Protein AF-A0A8T3R5G5-F1 (afdb_monomer)

Secondary structure (DSSP, 8-state):
------PPP------------S-EEEEETTEEEEET-----HHHHHHHHTS-HHHHHHHHHHHHHHHHHHHHHHTTTHHHHHHHHHHHHHHHHHHHHHHHHHHHHHHHHHHHH-TTTSHHHHHHHHHHSTT-HHHHHHHHHH-TT-TTSHHHHHHHHHHHHHSSSS-HHHHHH-TTSTT-HHHHHHHHHHHHHHHHHHHHHHHHHHHHHHHHHHHHHHHHHHHHHHHHHHHHHHHHHHHT-EEEE-TTS--SSTT----SEEEEPPTTTTTT---EEEE----S---GGG--

Foldseek 3Di:
DDDDDDDDDDPDPPPDPPDDPDWDWDDDPPDIDIPPDDDDDPVVVVVLVPDDPVCSVVVVVVVVVVVVVVVVVVVVVVVVVVVVVVVVVVVVVVVVVVVVVVVVVVVVCCCQPPPPRHPPVVQCCCQPNPVHPVVVLCCQQPVCVDCPHVNNVVVVVVCVQVPDPDHPVNVLCDCPDDPRPNVVVVVVVVVVVVVVVVVVVVVVVVVVVVVVVVVVVVVVQVVQLVVVCVVVVVVCVVQVKDKDQCQPPDDPDPPDRQARMKIWGDCVVVVNDTDIDGDHDDPDDDDPVRVD

Solvent-accessible surface area (backbone atoms only — not comparable to full-atom values): 17169 Å² total; per-residue (Å²): 134,89,87,81,88,82,80,82,79,82,80,73,81,79,86,75,82,90,80,70,100,62,62,45,80,48,76,57,91,95,43,81,45,68,46,72,75,80,84,92,44,73,68,61,51,51,62,50,65,78,44,61,79,85,55,45,61,60,54,50,54,51,51,51,54,52,51,53,52,51,58,58,52,61,64,56,63,65,54,58,63,53,52,52,53,52,50,54,51,50,50,56,51,51,51,54,51,50,53,52,50,50,53,53,48,50,52,53,47,44,54,38,64,30,86,85,75,4,54,49,55,48,50,46,42,53,38,70,31,102,84,3,55,53,54,54,49,50,50,52,38,61,33,62,90,40,59,85,9,62,46,11,39,50,48,53,51,49,45,65,62,69,62,72,76,86,31,75,62,59,59,40,58,31,58,86,41,88,90,13,63,39,26,52,51,53,49,52,53,53,51,50,52,51,55,49,51,56,51,50,53,52,50,52,53,54,50,51,53,52,50,55,52,50,52,55,53,51,51,52,51,51,58,51,49,57,51,49,51,55,56,52,46,58,56,23,66,76,67,64,29,47,76,44,83,26,67,87,49,84,42,99,49,95,89,47,81,50,36,41,29,37,40,36,51,30,40,80,83,52,76,71,41,94,47,74,46,73,39,76,85,71,100,62,96,74,56,82,82,77,76,110

Radius of gyration: 63.32 Å; Cα contacts (8 Å, |Δi|>4): 191; chains: 1; bounding box: 128×110×143 Å

Mean predicted aligned error: 22.49 Å

pLDDT: mean 76.94, std 14.61, range [38.69, 95.75]

Nearest PDB structures (foldseek):
  3ic3-assembly3_B  TM=2.977E-01  e=1.942E+00  Rhodopseudomonas palustris
  3ic3-assembly3_A  TM=2.993E-01  e=2.072E+00  Rhodopseudomonas palustris
  3ic3-assembly3_C  TM=2.971E-01  e=5.837E+00  Rhodopseudomonas palustris
  5l6m-assembly2_I  TM=2.734E-01  e=5.471E+00  Caulobacter vibrioides CB15

Sequence (292 aa):
MEATAVLPPLSVVNGSDASAAGPRVRIDGDRIMIDRLAIHDPALAAFLSERPAADRTDIVDRALRIGLLALQDAGVTVNVDVVRAEFEKLMRQAESVNEKAALALEQTLRANFADGDGRLPRTLEKFLGDRGALKSMVDELFDESKRDSAIGRIGTMLERYFDGDASKLAVLLDPTRMHSPMHQFRQEISAGFKSLEERLVAIEAAAAARGAERARSAAKGGDFEDLLESMLGDLARGCGDLLDRTGTESGTLMKSKKGDFVLTLDAKIARGSDVRIVVEAKDRPMSMRAMR

Structure (mmCIF, N/CA/C/O backbone):
data_AF-A0A8T3R5G5-F1
#
_entry.id   AF-A0A8T3R5G5-F1
#
loop_
_atom_site.group_PDB
_atom_site.id
_atom_site.type_symbol
_atom_site.label_atom_id
_atom_site.label_alt_id
_atom_site.label_comp_id
_atom_site.label_asym_id
_atom_site.label_entity_id
_atom_site.label_seq_id
_atom_site.pdbx_PDB_ins_code
_atom_site.Cartn_x
_atom_site.Cartn_y
_atom_site.Cartn_z
_atom_site.occupancy
_atom_site.B_iso_or_equiv
_atom_site.auth_seq_id
_atom_site.auth_comp_id
_atom_site.auth_asym_id
_atom_site.auth_atom_id
_atom_site.pdbx_PDB_model_num
ATOM 1 N N . MET A 1 1 ? -41.779 -75.186 54.262 1.00 42.00 1 MET A N 1
ATOM 2 C CA . MET A 1 1 ? -41.593 -74.804 52.849 1.00 42.00 1 MET A CA 1
ATOM 3 C C . MET A 1 1 ? -42.625 -73.749 52.522 1.00 42.00 1 MET A C 1
ATOM 5 O O . MET A 1 1 ? -43.766 -73.891 52.937 1.00 42.00 1 MET A O 1
ATOM 9 N N . GLU A 1 2 ? -42.148 -72.678 51.909 1.00 43.06 2 GLU A N 1
ATOM 10 C CA . GLU A 1 2 ? -42.792 -71.389 51.660 1.00 43.06 2 GLU A CA 1
ATOM 11 C C . GLU A 1 2 ? -44.134 -71.453 50.922 1.00 43.06 2 GLU A C 1
ATOM 13 O O . GLU A 1 2 ? -44.312 -72.266 50.020 1.00 43.06 2 GLU A O 1
ATOM 18 N N . ALA A 1 3 ? -45.011 -70.492 51.228 1.00 42.12 3 ALA A N 1
ATOM 19 C CA . ALA A 1 3 ? -45.436 -69.501 50.237 1.00 42.12 3 ALA A CA 1
ATOM 20 C C . ALA A 1 3 ? -46.003 -68.261 50.953 1.00 42.12 3 ALA A C 1
ATOM 22 O O . ALA A 1 3 ? -47.014 -68.313 51.651 1.00 42.12 3 ALA A O 1
ATOM 23 N N . THR A 1 4 ? -45.282 -67.159 50.789 1.00 42.19 4 THR A N 1
ATOM 24 C CA . THR A 1 4 ? -45.567 -65.804 51.267 1.00 42.19 4 THR A CA 1
ATOM 25 C C . THR A 1 4 ? -46.393 -65.042 50.219 1.00 42.19 4 THR A C 1
ATOM 27 O O . THR A 1 4 ? -46.267 -65.328 49.031 1.00 42.19 4 THR A O 1
ATOM 30 N N . ALA A 1 5 ? -47.076 -63.978 50.675 1.00 40.75 5 ALA A N 1
ATOM 31 C CA . ALA A 1 5 ? -47.465 -62.768 49.920 1.00 40.75 5 ALA A CA 1
ATOM 32 C C . ALA A 1 5 ? -48.843 -62.830 49.205 1.00 40.75 5 ALA A C 1
ATOM 34 O O . ALA A 1 5 ? -49.186 -63.837 48.608 1.00 40.75 5 ALA A O 1
ATOM 35 N N . VAL A 1 6 ? -49.727 -61.823 49.196 1.00 40.66 6 VAL A N 1
ATOM 36 C CA . VAL A 1 6 ? -49.714 -60.398 49.577 1.00 40.66 6 VAL A CA 1
ATOM 37 C C . VAL A 1 6 ? -51.161 -60.035 49.963 1.00 40.66 6 VAL A C 1
ATOM 39 O O . VAL A 1 6 ? -52.077 -60.268 49.179 1.00 40.66 6 VAL A O 1
ATOM 42 N N . LEU A 1 7 ? -51.381 -59.444 51.140 1.00 47.06 7 LEU A N 1
ATOM 43 C CA . LEU A 1 7 ? -52.624 -58.724 51.454 1.00 47.06 7 LEU A CA 1
ATOM 44 C C . LEU A 1 7 ? -52.502 -57.291 50.899 1.00 47.06 7 LEU A C 1
ATOM 46 O O . LEU A 1 7 ? -51.463 -56.666 51.129 1.00 47.06 7 LEU A O 1
ATOM 50 N N . PRO A 1 8 ? -53.506 -56.741 50.191 1.00 59.25 8 PRO A N 1
ATOM 51 C CA . PRO A 1 8 ? -53.506 -55.324 49.837 1.00 59.25 8 PRO A CA 1
ATOM 52 C C . PRO A 1 8 ? -53.609 -54.466 51.113 1.00 59.25 8 PRO A C 1
ATOM 54 O O . PRO A 1 8 ? -54.254 -54.888 52.079 1.00 59.25 8 PRO A O 1
ATOM 57 N N . PRO A 1 9 ? -52.985 -53.275 51.161 1.00 42.84 9 PRO A N 1
ATOM 58 C CA . PRO A 1 9 ? -53.072 -52.422 52.332 1.00 42.84 9 PRO A CA 1
ATOM 59 C C . PRO A 1 9 ? -54.496 -51.878 52.475 1.00 42.84 9 PRO A C 1
ATOM 61 O O . PRO A 1 9 ? -55.133 -51.475 51.502 1.00 42.84 9 PRO A O 1
ATOM 64 N N . LEU A 1 10 ? -54.965 -51.872 53.721 1.00 38.69 10 LEU A N 1
ATOM 65 C CA . LEU A 1 10 ? -56.172 -51.209 54.198 1.00 38.69 10 LEU A CA 1
ATOM 66 C C . LEU A 1 10 ? -56.323 -49.809 53.579 1.00 38.69 10 LEU A C 1
ATOM 68 O O . LEU A 1 10 ? -55.639 -48.873 53.994 1.00 38.69 10 LEU A O 1
ATOM 72 N N . SER A 1 11 ? -57.269 -49.622 52.657 1.00 39.38 11 SER A N 1
ATOM 73 C CA . SER A 1 11 ? -57.872 -48.305 52.456 1.00 39.38 11 SER A CA 1
ATOM 74 C C . SER A 1 11 ? -58.862 -48.094 53.594 1.00 39.38 11 SER A C 1
ATOM 76 O O . SER A 1 11 ? -60.040 -48.440 53.526 1.00 39.38 11 SER A O 1
ATOM 78 N N . VAL A 1 12 ? -58.320 -47.589 54.701 1.00 39.81 12 VAL A N 1
ATOM 79 C CA . VAL A 1 12 ? -59.090 -47.138 55.854 1.00 39.81 12 VAL A CA 1
ATOM 80 C C . VAL A 1 12 ? -60.178 -46.193 55.357 1.00 39.81 12 VAL A C 1
ATOM 82 O O . VAL A 1 12 ? -59.913 -45.144 54.768 1.00 39.81 12 VAL A O 1
ATOM 85 N N . VAL A 1 13 ? -61.416 -46.604 55.607 1.00 44.72 13 VAL A N 1
ATOM 86 C CA . VAL A 1 13 ? -62.595 -45.751 55.602 1.00 44.72 13 VAL A CA 1
ATOM 87 C C . VAL A 1 13 ? -62.340 -44.636 56.614 1.00 44.72 13 VAL A C 1
ATOM 89 O O . VAL A 1 13 ? -62.568 -44.818 57.804 1.00 44.72 13 VAL A O 1
ATOM 92 N N . ASN A 1 14 ? -61.879 -43.472 56.159 1.00 39.38 14 ASN A N 1
ATOM 93 C CA . ASN A 1 14 ? -61.960 -42.254 56.960 1.00 39.38 14 ASN A CA 1
ATOM 94 C C . ASN A 1 14 ? -63.325 -41.608 56.725 1.00 39.38 14 ASN A C 1
ATOM 96 O O . ASN A 1 14 ? -63.467 -40.565 56.090 1.00 39.38 14 ASN A O 1
ATOM 100 N N . GLY A 1 15 ? -64.349 -42.258 57.273 1.00 42.00 15 GLY A N 1
ATOM 101 C CA . GLY A 1 15 ? -65.528 -41.547 57.726 1.00 42.00 15 GLY A CA 1
ATOM 102 C C . GLY A 1 15 ? -65.170 -40.821 59.016 1.00 42.00 15 GLY A C 1
ATOM 103 O O . GLY A 1 15 ? -65.240 -41.434 60.066 1.00 42.00 15 GLY A O 1
ATOM 104 N N . SER A 1 16 ? -64.759 -39.557 58.912 1.00 46.09 16 SER A N 1
ATOM 105 C CA . SER A 1 16 ? -64.936 -38.493 59.916 1.00 46.09 16 SER A CA 1
ATOM 106 C C . SER A 1 16 ? -63.943 -37.367 59.634 1.00 46.09 16 SER A C 1
ATOM 108 O O . SER A 1 16 ? -62.837 -37.350 60.161 1.00 46.09 16 SER A O 1
ATOM 110 N N . ASP A 1 17 ? -64.363 -36.397 58.829 1.00 43.25 17 ASP A N 1
ATOM 111 C CA . ASP A 1 17 ? -63.770 -35.055 58.856 1.00 43.25 17 ASP A CA 1
ATOM 112 C C . ASP A 1 17 ? -64.882 -34.035 59.153 1.00 43.25 17 ASP A C 1
ATOM 114 O O . ASP A 1 17 ? -65.039 -32.984 58.531 1.00 43.25 17 ASP A O 1
ATOM 118 N N . ALA A 1 18 ? -65.723 -34.408 60.121 1.00 48.53 18 ALA A N 1
ATOM 119 C CA . ALA A 1 18 ? -66.571 -33.494 60.857 1.00 48.53 18 ALA A CA 1
ATOM 120 C C . ALA A 1 18 ? -65.690 -32.776 61.889 1.00 48.53 18 ALA A C 1
ATOM 122 O O . ALA A 1 18 ? -65.599 -33.220 63.025 1.00 48.53 18 ALA A O 1
ATOM 123 N N . SER A 1 19 ? -64.990 -31.720 61.455 1.00 51.62 19 SER A N 1
ATOM 124 C CA . SER A 1 19 ? -64.577 -30.544 62.249 1.00 51.62 19 SER A CA 1
ATOM 125 C C . SER A 1 19 ? -63.324 -29.877 61.662 1.00 51.62 19 SER A C 1
ATOM 127 O O . SER A 1 19 ? -62.243 -29.893 62.242 1.00 51.62 19 SER A O 1
ATOM 129 N N . ALA A 1 20 ? -63.488 -29.180 60.543 1.00 50.22 20 ALA A N 1
ATOM 130 C CA . ALA A 1 20 ? -62.663 -28.011 60.252 1.00 50.22 20 ALA A CA 1
ATOM 131 C C . ALA A 1 20 ? -63.636 -26.866 59.985 1.00 50.22 20 ALA A C 1
ATOM 133 O O . ALA A 1 20 ? -64.408 -26.957 59.038 1.00 50.22 20 ALA A O 1
ATOM 134 N N . ALA A 1 21 ? -63.681 -25.835 60.825 1.00 62.66 21 ALA A N 1
ATOM 135 C CA . ALA A 1 21 ? -64.662 -24.745 60.743 1.00 62.66 21 ALA A CA 1
ATOM 136 C C . ALA A 1 21 ? -64.300 -23.651 59.710 1.00 62.66 21 ALA A C 1
ATOM 138 O O . ALA A 1 21 ? -64.854 -22.559 59.756 1.00 62.66 21 ALA A O 1
ATOM 139 N N . GLY A 1 22 ? -63.361 -23.925 58.798 1.00 64.88 22 GLY A N 1
ATOM 140 C CA . GLY A 1 22 ? -62.847 -22.952 57.829 1.00 64.88 22 GLY A CA 1
ATOM 141 C C . GLY A 1 22 ? -63.291 -23.193 56.379 1.00 64.88 22 GLY A C 1
ATOM 142 O O . GLY A 1 22 ? -63.779 -24.288 56.049 1.00 64.88 22 GLY A O 1
ATOM 143 N N . PRO A 1 23 ? -63.101 -22.188 55.502 1.00 79.06 23 PRO A N 1
ATOM 144 C CA . PRO A 1 23 ? -63.314 -22.336 54.068 1.00 79.06 23 PRO A CA 1
ATOM 145 C C . PRO A 1 23 ? -62.361 -23.395 53.496 1.00 79.06 23 PRO A C 1
ATOM 147 O O . PRO A 1 23 ? -61.189 -23.449 53.869 1.00 79.06 23 PRO A O 1
ATOM 150 N N . ARG A 1 24 ? -62.851 -24.258 52.598 1.00 85.38 24 ARG A N 1
ATOM 151 C CA . ARG A 1 24 ? -62.020 -25.248 51.885 1.00 85.38 24 ARG A CA 1
ATOM 152 C C . ARG A 1 24 ? -62.068 -24.951 50.394 1.00 85.38 24 ARG A C 1
ATOM 154 O O . ARG A 1 24 ? -63.154 -24.862 49.837 1.00 85.38 24 ARG A O 1
ATOM 161 N N . VAL A 1 25 ? -60.911 -24.851 49.749 1.00 87.75 25 VAL A N 1
ATOM 162 C CA . VAL A 1 25 ? -60.801 -24.718 48.288 1.00 87.75 25 VAL A CA 1
ATOM 163 C C . VAL A 1 25 ? -60.336 -26.055 47.714 1.00 87.75 25 VAL A C 1
ATOM 165 O O . VAL A 1 25 ? -59.382 -26.642 48.223 1.00 87.75 25 VAL A O 1
ATOM 168 N N . ARG A 1 26 ? -61.006 -26.553 46.673 1.00 90.44 26 ARG A N 1
ATOM 169 C CA . ARG A 1 26 ? -60.609 -27.744 45.905 1.00 90.44 26 ARG A CA 1
ATOM 170 C C . ARG A 1 26 ? -60.604 -27.413 44.420 1.00 90.44 26 ARG A C 1
ATOM 172 O O . ARG A 1 26 ? -61.424 -26.622 43.962 1.00 90.44 26 ARG A O 1
ATOM 179 N N . ILE A 1 27 ? -59.699 -28.046 43.688 1.00 89.75 27 ILE A N 1
ATOM 180 C CA . ILE A 1 27 ? -59.578 -27.907 42.238 1.00 89.75 27 ILE A CA 1
ATOM 181 C C . ILE A 1 27 ? -59.830 -29.285 41.634 1.00 89.75 27 ILE A C 1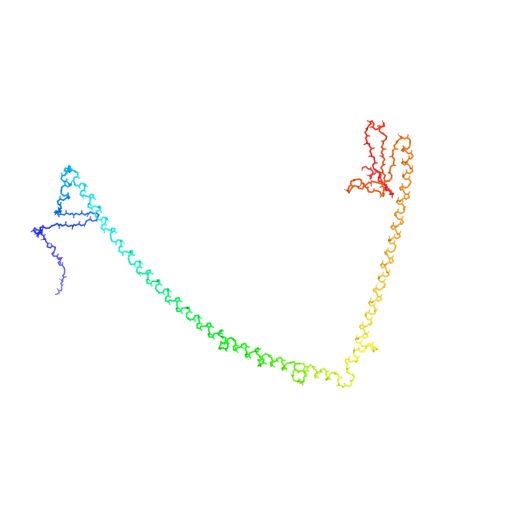
ATOM 183 O O . ILE A 1 27 ? -59.180 -30.251 42.033 1.00 89.75 27 ILE A O 1
ATOM 187 N N . ASP A 1 28 ? -60.783 -29.365 40.712 1.00 87.31 28 ASP A N 1
ATOM 188 C CA . ASP A 1 28 ? -61.106 -30.574 39.954 1.00 87.31 28 ASP A CA 1
ATOM 189 C C . ASP A 1 28 ? -61.138 -30.228 38.463 1.00 87.31 28 ASP A C 1
ATOM 191 O O . ASP A 1 28 ? -62.063 -29.570 37.985 1.00 87.31 28 ASP A O 1
ATOM 195 N N . GLY A 1 29 ? -60.078 -30.597 37.741 1.00 87.50 29 GLY A N 1
ATOM 196 C CA . GLY A 1 29 ? -59.877 -30.180 36.353 1.00 87.50 29 GLY A CA 1
ATOM 197 C C . GLY A 1 29 ? -59.860 -28.655 36.205 1.00 87.50 29 GLY A C 1
ATOM 198 O O . GLY A 1 29 ? -58.973 -27.983 36.727 1.00 87.50 29 GLY A O 1
ATOM 199 N N . ASP A 1 30 ? -60.847 -28.120 35.485 1.00 87.12 30 ASP A N 1
ATOM 200 C CA . ASP A 1 30 ? -61.063 -26.688 35.239 1.00 87.12 30 ASP A CA 1
ATOM 201 C C . ASP A 1 30 ? -62.033 -26.028 36.238 1.00 87.12 30 ASP A C 1
ATOM 203 O O . ASP A 1 30 ? -62.371 -24.849 36.102 1.00 87.12 30 ASP A O 1
ATOM 207 N N . ARG A 1 31 ? -62.487 -26.767 37.257 1.00 87.31 31 ARG A N 1
ATOM 208 C CA . ARG A 1 31 ? -63.466 -26.291 38.239 1.00 87.31 31 ARG A CA 1
ATOM 209 C C . ARG A 1 31 ? -62.803 -25.945 39.560 1.00 87.31 31 ARG A C 1
ATOM 211 O O . ARG A 1 31 ? -62.079 -26.746 40.150 1.00 87.31 31 ARG A O 1
ATOM 218 N N . ILE A 1 32 ? -63.132 -24.759 40.063 1.00 89.12 32 ILE A N 1
ATOM 219 C CA . ILE A 1 32 ? -62.746 -24.294 41.395 1.00 89.12 32 ILE A CA 1
ATOM 220 C C . ILE A 1 32 ? -63.967 -24.426 42.299 1.00 89.12 32 ILE A C 1
ATOM 222 O O . ILE A 1 32 ? -64.989 -23.781 42.072 1.00 89.12 32 ILE A O 1
ATOM 226 N N . MET A 1 33 ? -63.864 -25.264 43.325 1.00 90.31 33 MET A N 1
ATOM 227 C CA . MET A 1 33 ? -64.915 -25.455 44.321 1.00 90.31 33 MET A CA 1
ATOM 228 C C . MET A 1 33 ? -64.481 -24.826 45.637 1.00 90.31 33 MET A C 1
ATOM 230 O O . MET A 1 33 ? -63.396 -25.125 46.138 1.00 90.31 33 MET A O 1
ATOM 234 N N . ILE A 1 34 ? -65.330 -23.974 46.208 1.00 89.94 34 ILE A N 1
ATOM 235 C CA . ILE A 1 34 ? -65.059 -23.327 47.491 1.00 89.94 34 ILE A CA 1
ATOM 236 C C . ILE A 1 34 ? -66.192 -23.645 48.463 1.00 89.94 34 ILE A C 1
ATOM 238 O O . ILE A 1 34 ? -67.299 -23.124 48.349 1.00 89.94 34 ILE A O 1
ATOM 242 N N . ASP A 1 35 ? -65.897 -24.489 49.446 1.00 86.94 35 ASP A N 1
ATOM 243 C CA . ASP A 1 35 ? -66.827 -24.841 50.512 1.00 86.94 35 ASP A CA 1
ATOM 244 C C . ASP A 1 35 ? -66.752 -23.793 51.627 1.00 86.94 35 ASP A C 1
ATOM 246 O O . ASP A 1 35 ? -65.665 -23.497 52.130 1.00 86.94 35 ASP A O 1
ATOM 250 N N . ARG A 1 36 ? -67.912 -23.302 52.084 1.00 85.62 36 ARG A N 1
ATOM 251 C CA . ARG A 1 36 ? -68.051 -22.391 53.242 1.00 85.62 36 ARG A CA 1
ATOM 252 C C . ARG A 1 36 ? -67.222 -21.104 53.126 1.00 85.62 36 ARG A C 1
ATOM 254 O O . ARG A 1 36 ? -66.637 -20.648 54.107 1.00 85.62 36 ARG A O 1
ATOM 261 N N . LEU A 1 37 ? -67.175 -20.513 51.931 1.00 86.00 37 LEU A N 1
ATOM 262 C CA . LEU A 1 37 ? -66.601 -19.182 51.747 1.00 86.00 37 LEU A CA 1
ATOM 263 C C . LEU A 1 37 ? -67.473 -18.129 52.439 1.00 86.00 37 LEU A C 1
ATOM 265 O O . LEU A 1 37 ? -68.631 -17.945 52.073 1.00 86.00 37 LEU A O 1
ATOM 269 N N . ALA A 1 38 ? -66.894 -17.416 53.398 1.00 85.94 38 ALA A N 1
ATOM 270 C CA . ALA A 1 38 ? -67.478 -16.222 53.991 1.00 85.94 38 ALA A CA 1
ATOM 271 C C . ALA A 1 38 ? -66.482 -15.071 53.835 1.00 85.94 38 ALA A C 1
ATOM 273 O O . ALA A 1 38 ? -65.355 -15.149 54.324 1.00 85.94 38 ALA A O 1
ATOM 274 N N . ILE A 1 39 ? -66.891 -14.021 53.124 1.00 87.06 39 ILE A N 1
ATOM 275 C CA . ILE A 1 39 ? -66.096 -12.804 52.955 1.00 87.06 39 ILE A CA 1
ATOM 276 C C . ILE A 1 39 ? -66.658 -11.757 53.912 1.00 87.06 39 ILE A C 1
ATOM 278 O O . ILE A 1 39 ? -67.827 -11.383 53.818 1.00 87.06 39 ILE A O 1
ATOM 282 N N . HIS A 1 40 ? -65.823 -11.293 54.838 1.00 88.12 40 HIS A N 1
ATOM 283 C CA . HIS A 1 40 ? -66.178 -10.251 55.795 1.00 88.12 40 HIS A CA 1
ATOM 284 C C . HIS A 1 40 ? -65.656 -8.899 55.312 1.00 88.12 40 HIS A C 1
ATOM 286 O O . HIS A 1 40 ? -64.574 -8.470 55.697 1.00 88.12 40 HIS A O 1
ATOM 292 N N . ASP A 1 41 ? -66.444 -8.237 54.469 1.00 90.88 41 ASP A N 1
ATOM 293 C CA . ASP A 1 41 ? -66.185 -6.872 54.012 1.00 90.88 41 ASP A CA 1
ATOM 294 C C . ASP A 1 41 ? -67.506 -6.081 54.018 1.00 90.88 41 ASP A C 1
ATOM 296 O O . ASP A 1 41 ? -68.408 -6.394 53.232 1.00 90.88 41 ASP A O 1
ATOM 300 N N . PRO A 1 42 ? -67.663 -5.084 54.912 1.00 88.69 42 PRO A N 1
ATOM 301 C CA . PRO A 1 42 ? -68.900 -4.314 55.022 1.00 88.69 42 PRO A CA 1
ATOM 302 C C . PRO A 1 42 ? -69.298 -3.580 53.736 1.00 88.69 42 PRO A C 1
ATOM 304 O O . PRO A 1 42 ? -70.489 -3.459 53.454 1.00 88.69 42 PRO A O 1
ATOM 307 N N . ALA A 1 43 ? -68.331 -3.108 52.944 1.00 89.12 43 ALA A N 1
ATOM 308 C CA . ALA A 1 43 ? -68.599 -2.363 51.719 1.00 89.12 43 ALA A CA 1
ATOM 309 C C . ALA A 1 43 ? -69.077 -3.295 50.597 1.00 89.12 43 ALA A C 1
ATOM 311 O O . ALA A 1 43 ? -70.061 -2.996 49.917 1.00 89.12 43 ALA A O 1
ATOM 312 N N . LEU A 1 44 ? -68.441 -4.460 50.439 1.00 90.31 44 LEU A N 1
ATOM 313 C CA . LEU A 1 44 ? -68.865 -5.464 49.456 1.00 90.31 44 LEU A CA 1
ATOM 314 C C . LEU A 1 44 ? -70.203 -6.108 49.835 1.00 90.31 44 LEU A C 1
ATOM 316 O O . LEU A 1 44 ? -71.038 -6.361 48.962 1.00 90.31 44 LEU A O 1
ATOM 320 N N . ALA A 1 45 ? -70.431 -6.337 51.132 1.00 91.50 45 ALA A N 1
ATOM 321 C CA . ALA A 1 45 ? -71.706 -6.830 51.639 1.00 91.50 45 ALA A CA 1
ATOM 322 C C . ALA A 1 45 ? -72.841 -5.835 51.354 1.00 91.50 45 ALA A C 1
ATOM 324 O O . ALA A 1 45 ? -73.893 -6.247 50.863 1.00 91.50 45 ALA A O 1
ATOM 325 N N . ALA A 1 46 ? -72.616 -4.535 51.589 1.00 91.44 46 ALA A N 1
ATOM 326 C CA . ALA A 1 46 ? -73.570 -3.483 51.244 1.00 91.44 46 ALA A CA 1
ATOM 327 C C . ALA A 1 46 ? -73.855 -3.457 49.731 1.00 91.44 46 ALA A C 1
ATOM 329 O O . ALA A 1 46 ? -75.012 -3.574 49.326 1.00 91.44 46 ALA A O 1
ATOM 330 N N . PHE A 1 47 ? -72.811 -3.444 48.897 1.00 90.88 47 PHE A N 1
ATOM 331 C CA . PHE A 1 47 ? -72.933 -3.450 47.436 1.00 90.88 47 PHE A CA 1
ATOM 332 C C . PHE A 1 47 ? -73.746 -4.638 46.892 1.00 90.88 47 PHE A C 1
ATOM 334 O O . PHE A 1 47 ? -74.599 -4.464 46.021 1.00 90.88 47 PHE A O 1
ATOM 341 N N . LEU A 1 48 ? -73.516 -5.855 47.402 1.00 90.81 48 LEU A N 1
ATOM 342 C CA . LEU A 1 48 ? -74.292 -7.034 46.998 1.00 90.81 48 LEU A CA 1
ATOM 343 C C . LEU A 1 48 ? -75.717 -7.015 47.563 1.00 90.81 48 LEU A C 1
ATOM 345 O O . LEU A 1 48 ? -76.636 -7.516 46.912 1.00 90.81 48 LEU A O 1
ATOM 349 N N . SER A 1 49 ? -75.923 -6.441 48.753 1.00 90.69 49 SER A N 1
ATOM 350 C CA . SER A 1 49 ? -77.246 -6.355 49.383 1.00 90.69 49 SER A CA 1
ATOM 351 C C . SER A 1 49 ? -78.227 -5.472 48.604 1.00 90.69 49 SER A C 1
ATOM 353 O O . SER A 1 49 ? -79.419 -5.775 48.576 1.00 90.69 49 SER A O 1
ATOM 355 N N . GLU A 1 50 ? -77.723 -4.461 47.892 1.00 91.88 50 GLU A N 1
ATOM 356 C CA . GLU A 1 50 ? -78.504 -3.577 47.015 1.00 91.88 50 GLU A CA 1
ATOM 357 C C . GLU A 1 50 ? -78.977 -4.265 45.721 1.00 91.88 50 GLU A C 1
ATOM 359 O O . GLU A 1 50 ? -79.831 -3.737 45.007 1.00 91.88 50 GLU A O 1
ATOM 364 N N . ARG A 1 51 ? -78.442 -5.451 45.397 1.00 90.62 51 ARG A N 1
ATOM 365 C CA . ARG A 1 51 ? -78.788 -6.205 44.184 1.00 90.62 51 ARG A CA 1
ATOM 366 C C . ARG A 1 51 ? -79.857 -7.270 44.451 1.00 90.62 51 ARG A C 1
ATOM 368 O O . ARG A 1 51 ? -79.891 -7.830 45.556 1.00 90.62 51 ARG A O 1
ATOM 375 N N . PRO A 1 52 ? -80.691 -7.611 43.447 1.00 93.56 52 PRO A N 1
ATOM 376 C CA . PRO A 1 52 ? -81.626 -8.729 43.537 1.00 93.56 52 PRO A CA 1
ATOM 377 C C . PRO A 1 52 ? -80.908 -10.026 43.906 1.00 93.56 52 PRO A C 1
ATOM 379 O O . PRO A 1 52 ? -79.823 -10.305 43.402 1.00 93.56 52 PRO A O 1
ATOM 382 N N . ALA A 1 53 ? -81.521 -10.842 44.767 1.00 88.50 53 ALA A N 1
ATOM 383 C CA . ALA A 1 53 ? -80.902 -12.078 45.248 1.00 88.50 53 ALA A CA 1
ATOM 384 C C . ALA A 1 53 ? -80.536 -13.058 44.115 1.00 88.50 53 ALA A C 1
ATOM 386 O O . ALA A 1 53 ? -79.552 -13.779 44.248 1.00 88.50 53 ALA A O 1
ATOM 387 N N . ALA A 1 54 ? -81.287 -13.039 43.008 1.00 90.81 54 ALA A N 1
ATOM 388 C CA . ALA A 1 54 ? -81.030 -13.862 41.827 1.00 90.81 54 ALA A CA 1
ATOM 389 C C . ALA A 1 54 ? -79.695 -13.530 41.134 1.00 90.81 54 ALA A C 1
ATOM 391 O O . ALA A 1 54 ? -79.024 -14.436 40.655 1.00 90.81 54 ALA A O 1
ATOM 392 N N . ASP A 1 55 ? -79.272 -12.263 41.153 1.00 90.44 55 ASP A N 1
ATOM 393 C CA . ASP A 1 55 ? -78.097 -11.796 40.403 1.00 90.44 55 ASP A CA 1
ATOM 394 C C . ASP A 1 55 ? -76.800 -11.876 41.223 1.00 90.44 55 ASP A C 1
ATOM 396 O O . ASP A 1 55 ? -75.695 -11.804 40.682 1.00 90.44 55 ASP A O 1
ATOM 400 N N . ARG A 1 56 ? -76.907 -12.000 42.553 1.00 90.62 56 ARG A N 1
ATOM 401 C CA . ARG A 1 56 ? -75.750 -11.959 43.466 1.00 90.62 56 ARG A CA 1
ATOM 402 C C . ARG A 1 56 ? -74.747 -13.071 43.171 1.00 90.62 56 ARG A C 1
ATOM 404 O O . ARG A 1 56 ? -73.546 -12.819 43.220 1.00 90.62 56 ARG A O 1
ATOM 411 N N . THR A 1 57 ? -75.230 -14.271 42.850 1.00 89.25 57 THR A N 1
ATOM 412 C CA . THR A 1 57 ? -74.385 -15.435 42.543 1.00 89.25 57 THR A CA 1
ATOM 413 C C . THR A 1 57 ? -73.500 -15.177 41.324 1.00 89.25 57 THR A C 1
ATOM 415 O O . THR A 1 57 ? -72.289 -15.375 41.394 1.00 89.25 57 THR A O 1
ATOM 418 N N . ASP A 1 58 ? -74.076 -14.649 40.243 1.00 90.88 58 ASP A N 1
ATOM 419 C CA . ASP A 1 58 ? -73.355 -14.376 38.995 1.00 90.88 58 ASP A CA 1
ATOM 420 C C . ASP A 1 58 ? -72.340 -13.238 39.148 1.00 90.88 58 ASP A C 1
ATOM 422 O O . ASP A 1 58 ? -71.250 -13.272 38.571 1.00 90.88 58 ASP A O 1
ATOM 426 N N . ILE A 1 59 ? -72.674 -12.224 39.953 1.00 88.44 59 ILE A N 1
ATOM 427 C CA . ILE A 1 59 ? -71.758 -11.125 40.277 1.00 88.44 59 ILE A CA 1
ATOM 428 C C . ILE A 1 59 ? -70.545 -11.653 41.054 1.00 88.44 59 ILE A C 1
ATOM 430 O O . ILE A 1 59 ? -69.415 -11.272 40.744 1.00 88.44 59 ILE A O 1
ATOM 434 N N . VAL A 1 60 ? -70.760 -12.536 42.034 1.00 91.75 60 VAL A N 1
ATOM 435 C CA . VAL A 1 60 ? -69.676 -13.137 42.827 1.00 91.75 60 VAL A CA 1
ATOM 436 C C . VAL A 1 60 ? -68.806 -14.062 41.974 1.00 91.75 60 VAL A C 1
ATOM 438 O O . VAL A 1 60 ? -67.583 -13.958 42.052 1.00 91.75 60 VAL A O 1
ATOM 441 N N . ASP A 1 61 ? -69.398 -14.903 41.118 1.00 90.12 61 ASP A N 1
ATOM 442 C CA . ASP A 1 61 ? -68.644 -15.743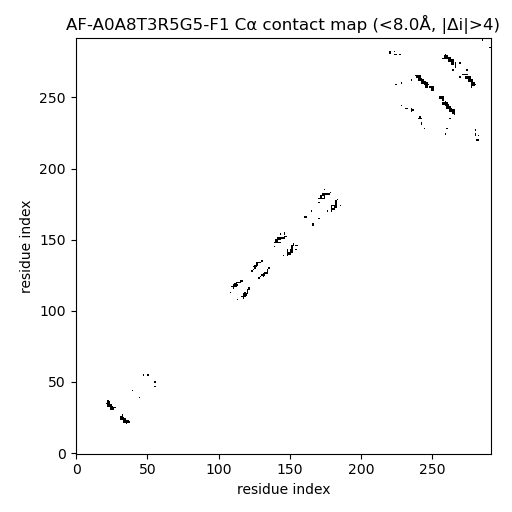 40.170 1.00 90.12 61 ASP A CA 1
ATOM 443 C C . ASP A 1 61 ? -67.751 -14.884 39.262 1.00 90.12 61 ASP A C 1
ATOM 445 O O . ASP A 1 61 ? -66.545 -15.120 39.146 1.00 90.12 61 ASP A O 1
ATOM 449 N N . ARG A 1 62 ? -68.308 -13.810 38.690 1.00 89.56 62 ARG A N 1
ATOM 450 C CA . ARG A 1 62 ? -67.554 -12.885 37.838 1.00 89.56 62 ARG A CA 1
ATOM 451 C C . ARG A 1 62 ? -66.435 -12.173 38.597 1.00 89.56 62 ARG A C 1
ATOM 453 O O . ARG A 1 62 ? -65.326 -12.073 38.077 1.00 89.56 62 ARG A O 1
ATOM 460 N N . ALA A 1 63 ? -66.702 -11.692 39.809 1.00 89.06 63 ALA A N 1
ATOM 461 C CA . ALA A 1 63 ? -65.704 -11.023 40.639 1.00 89.06 63 ALA A CA 1
ATOM 462 C C . ALA A 1 63 ? -64.543 -11.962 40.996 1.00 89.06 63 ALA A C 1
ATOM 464 O O . ALA A 1 63 ? -63.384 -11.557 40.918 1.00 89.06 63 ALA A O 1
ATOM 465 N N . LEU A 1 64 ? -64.839 -13.226 41.316 1.00 90.19 64 LEU A N 1
ATOM 466 C CA . LEU A 1 64 ? -63.823 -14.228 41.621 1.00 90.19 64 LEU A CA 1
ATOM 467 C C . LEU A 1 64 ? -62.952 -14.532 40.395 1.00 90.19 64 LEU A C 1
ATOM 469 O O . LEU A 1 64 ? -61.729 -14.553 40.510 1.00 90.19 64 LEU A O 1
ATOM 473 N N . ARG A 1 65 ? -63.555 -14.693 39.208 1.00 88.31 65 ARG A N 1
ATOM 474 C CA . ARG A 1 65 ? -62.809 -14.882 37.949 1.00 88.31 65 ARG A CA 1
ATOM 475 C C . ARG A 1 65 ? -61.888 -13.703 37.646 1.00 88.31 65 ARG A C 1
ATOM 477 O O . ARG A 1 65 ? -60.722 -13.913 37.330 1.00 88.31 65 ARG A O 1
ATOM 484 N N . ILE A 1 66 ? -62.400 -12.476 37.762 1.00 86.94 66 ILE A N 1
ATOM 485 C CA . ILE A 1 66 ? -61.612 -11.258 37.527 1.00 86.94 66 ILE A CA 1
ATOM 486 C C . ILE A 1 66 ? -60.476 -11.150 38.551 1.00 86.94 66 ILE A C 1
ATOM 488 O O . ILE A 1 66 ? -59.344 -10.874 38.168 1.00 86.94 66 ILE A O 1
ATOM 492 N N . GLY A 1 67 ? -60.747 -11.410 39.832 1.00 83.75 67 GLY A N 1
ATOM 493 C CA . GLY A 1 67 ? -59.737 -11.374 40.890 1.00 83.75 67 GLY A CA 1
ATOM 494 C C . GLY A 1 67 ? -58.625 -12.406 40.689 1.00 83.75 67 GLY A C 1
ATOM 495 O O . GLY A 1 67 ? -57.450 -12.072 40.821 1.00 83.75 67 GLY A O 1
ATOM 496 N N . LEU A 1 68 ? -58.971 -13.639 40.310 1.00 86.81 68 LEU A N 1
ATOM 497 C CA . LEU A 1 68 ? -57.990 -14.688 40.011 1.00 86.81 68 LEU A CA 1
ATOM 498 C C . LEU A 1 68 ? -57.145 -14.352 38.775 1.00 86.81 68 LEU A C 1
ATOM 500 O O . LEU A 1 68 ? -55.934 -14.558 38.801 1.00 86.81 68 LEU A O 1
ATOM 504 N N . LEU A 1 69 ? -57.754 -13.779 37.732 1.00 79.38 69 LEU A N 1
ATOM 505 C CA . LEU A 1 69 ? -57.033 -13.323 36.541 1.00 79.38 69 LEU A CA 1
ATOM 506 C C . LEU A 1 69 ? -56.083 -12.156 36.860 1.00 79.38 69 LEU A C 1
ATOM 508 O O . LEU A 1 69 ? -54.948 -12.143 36.398 1.00 79.38 69 LEU A O 1
ATOM 512 N N . ALA A 1 70 ? -56.511 -11.207 37.696 1.00 74.44 70 ALA A N 1
ATOM 513 C CA . ALA A 1 70 ? -55.675 -10.090 38.132 1.00 74.44 70 ALA A CA 1
ATOM 514 C C . ALA A 1 70 ? -54.483 -10.550 38.992 1.00 74.44 70 ALA A C 1
ATOM 516 O O . ALA A 1 70 ? -53.375 -10.042 38.838 1.00 74.44 70 ALA A O 1
ATOM 517 N N . LEU A 1 71 ? -54.684 -11.541 39.869 1.00 78.88 71 LEU A N 1
ATOM 518 C CA . LEU A 1 71 ? -53.601 -12.149 40.650 1.00 78.88 71 LEU A CA 1
ATOM 519 C C . LEU A 1 71 ? -52.629 -12.945 39.770 1.00 78.88 71 LEU A C 1
ATOM 521 O O . LEU A 1 71 ? -51.429 -12.948 40.039 1.00 78.88 71 LEU A O 1
ATOM 525 N N . GLN A 1 72 ? -53.129 -13.588 38.712 1.00 75.62 72 GLN A N 1
ATOM 526 C CA . GLN A 1 72 ? -52.295 -14.247 37.708 1.00 75.62 72 GLN A CA 1
ATOM 527 C C . GLN A 1 72 ? -51.425 -13.234 36.943 1.00 75.62 72 GLN A C 1
ATOM 529 O O . GLN A 1 72 ? -50.242 -13.493 36.722 1.00 75.62 72 GLN A O 1
ATOM 534 N N . ASP A 1 73 ? -51.980 -12.073 36.586 1.00 64.06 73 ASP A N 1
ATOM 535 C CA . ASP A 1 73 ? -51.285 -11.026 35.825 1.00 64.06 73 ASP A CA 1
ATOM 536 C C . ASP A 1 73 ? -50.263 -10.240 36.673 1.00 64.06 73 ASP A C 1
ATOM 538 O O . ASP A 1 73 ? -49.158 -9.944 36.219 1.00 64.06 73 ASP A O 1
ATOM 542 N N . ALA A 1 74 ? -50.545 -10.007 37.961 1.00 61.62 74 ALA A N 1
ATOM 543 C CA . ALA A 1 74 ? -49.601 -9.393 38.904 1.00 61.62 74 ALA A CA 1
ATOM 544 C C . ALA A 1 74 ? -48.305 -10.215 39.111 1.00 61.62 74 ALA A C 1
ATOM 546 O O . ALA A 1 74 ? -47.272 -9.678 39.518 1.00 61.62 74 ALA A O 1
ATOM 547 N N . GLY A 1 75 ? -48.314 -11.514 38.790 1.00 58.59 75 GLY A N 1
ATOM 548 C CA . GLY A 1 75 ? -47.103 -12.339 38.745 1.00 58.59 75 GLY A CA 1
ATOM 549 C C . GLY A 1 75 ? -46.134 -11.962 37.612 1.00 58.59 75 GLY A C 1
ATOM 550 O O . GLY A 1 75 ? -44.938 -12.233 37.713 1.00 58.59 75 GLY A O 1
ATOM 551 N N . VAL A 1 76 ? -46.612 -11.295 36.554 1.00 58.06 76 VAL A N 1
ATOM 552 C CA . VAL A 1 76 ? -45.822 -10.913 35.368 1.00 58.06 76 VAL A CA 1
ATOM 553 C C . VAL A 1 76 ? -45.029 -9.618 35.596 1.00 58.06 76 VAL A C 1
ATOM 555 O O . VAL A 1 76 ? -43.933 -9.464 35.052 1.00 58.06 76 VAL A O 1
ATOM 558 N N . THR A 1 77 ? -45.496 -8.714 36.466 1.00 54.12 77 THR A N 1
ATOM 559 C CA . THR A 1 77 ? -44.806 -7.441 36.768 1.00 54.12 77 THR A CA 1
ATOM 560 C C . THR A 1 77 ? -43.426 -7.608 37.414 1.00 54.12 77 THR A C 1
ATOM 562 O O . THR A 1 77 ? -42.576 -6.733 37.264 1.00 54.12 77 THR A O 1
ATOM 565 N N . VAL A 1 78 ? -43.142 -8.759 38.034 1.00 57.56 78 VAL A N 1
ATOM 566 C CA . VAL A 1 78 ? -41.822 -9.091 38.608 1.00 57.56 78 VAL A CA 1
ATOM 567 C C . VAL A 1 78 ? -40.724 -9.185 37.530 1.00 57.56 78 VAL A C 1
ATOM 569 O O . VAL A 1 78 ? -39.542 -9.029 37.826 1.00 57.56 78 VAL A O 1
ATOM 572 N N . ASN A 1 79 ? -41.086 -9.382 36.259 1.00 59.84 79 ASN A N 1
ATOM 573 C CA . ASN A 1 79 ? -40.116 -9.589 35.181 1.00 59.84 79 ASN A CA 1
ATOM 574 C C . ASN A 1 79 ? -39.432 -8.283 34.712 1.00 59.84 79 ASN A C 1
ATOM 576 O O . ASN A 1 79 ? -38.275 -8.299 34.300 1.00 59.84 79 ASN A O 1
ATOM 580 N N . VAL A 1 80 ? -40.090 -7.123 34.825 1.00 66.19 80 VAL A N 1
ATOM 581 C CA . VAL A 1 80 ? -39.543 -5.847 34.311 1.00 66.19 80 VAL A CA 1
ATOM 582 C C . VAL A 1 80 ? -38.375 -5.330 35.160 1.00 66.19 80 VAL A C 1
ATOM 584 O O . VAL A 1 80 ? -37.393 -4.819 34.618 1.00 66.19 80 VAL A O 1
ATOM 587 N N . ASP A 1 81 ? -38.435 -5.499 36.482 1.00 70.62 81 ASP A N 1
ATOM 588 C CA . ASP A 1 81 ? -37.360 -5.068 37.384 1.00 70.62 81 ASP A CA 1
ATOM 589 C C . ASP A 1 81 ? -36.092 -5.920 37.222 1.00 70.62 81 ASP A C 1
ATOM 591 O O . ASP A 1 81 ? -34.980 -5.389 37.267 1.00 70.62 81 ASP A O 1
ATOM 595 N N . VAL A 1 82 ? -36.250 -7.220 36.952 1.00 76.69 82 VAL A N 1
ATOM 596 C CA . VAL A 1 82 ? -35.134 -8.137 36.669 1.00 76.69 82 VAL A CA 1
ATOM 597 C C . VAL A 1 82 ? -34.476 -7.796 35.333 1.00 76.69 82 VAL A C 1
ATOM 599 O O . VAL A 1 82 ? -33.251 -7.705 35.255 1.00 76.69 82 VAL A O 1
ATOM 602 N N . VAL A 1 83 ? -35.271 -7.530 34.291 1.00 79.12 83 VAL A N 1
ATOM 603 C CA . VAL A 1 83 ? -34.750 -7.104 32.982 1.00 79.12 83 VAL A CA 1
ATOM 604 C C . VAL A 1 83 ? -33.981 -5.787 33.097 1.00 79.12 83 VAL A C 1
ATOM 606 O O . VAL A 1 83 ? -32.892 -5.671 32.537 1.00 79.12 83 VAL A O 1
ATOM 609 N N . ARG A 1 84 ? -34.491 -4.811 33.863 1.00 79.94 84 ARG A N 1
ATOM 610 C CA . ARG A 1 84 ? -33.788 -3.540 34.107 1.00 79.94 84 ARG A CA 1
ATOM 611 C C . ARG A 1 84 ? -32.437 -3.766 34.796 1.00 79.94 84 ARG A C 1
ATOM 613 O O . ARG A 1 84 ? -31.437 -3.195 34.365 1.00 79.94 84 ARG A O 1
ATOM 620 N N . ALA A 1 85 ? -32.389 -4.628 35.810 1.00 86.00 85 ALA A N 1
ATOM 621 C CA . ALA A 1 85 ? -31.156 -4.939 36.532 1.00 86.00 85 ALA A CA 1
ATOM 622 C C . ALA A 1 85 ? -30.103 -5.643 35.652 1.00 86.00 85 ALA A C 1
ATOM 624 O O . ALA A 1 85 ? -28.923 -5.278 35.689 1.00 86.00 85 ALA A O 1
ATOM 625 N N . GLU A 1 86 ? -30.510 -6.615 34.829 1.00 85.19 86 GLU A N 1
ATOM 626 C CA . GLU A 1 86 ? -29.595 -7.301 33.907 1.00 85.19 86 GLU A CA 1
ATOM 627 C C . GLU A 1 86 ? -29.122 -6.381 32.772 1.00 85.19 86 GLU A C 1
ATOM 629 O O . GLU A 1 86 ? -27.951 -6.427 32.391 1.00 85.19 86 GLU A O 1
ATOM 634 N N . PHE A 1 87 ? -29.978 -5.477 32.284 1.00 84.38 87 PHE A N 1
ATOM 635 C CA . PHE A 1 87 ? -29.586 -4.491 31.276 1.00 84.38 87 PHE A CA 1
ATOM 636 C C . PHE A 1 87 ? -28.550 -3.498 31.819 1.00 84.38 87 PHE A C 1
ATOM 638 O O . PHE A 1 87 ? -27.535 -3.244 31.172 1.00 84.38 87 PHE A O 1
ATOM 645 N N . GLU A 1 88 ? -28.737 -2.990 33.040 1.00 93.19 88 GLU A N 1
ATOM 646 C CA . GLU A 1 88 ? -27.730 -2.145 33.690 1.00 93.19 88 GLU A CA 1
ATOM 647 C C . GLU A 1 88 ? -26.399 -2.877 33.906 1.00 93.19 88 GLU A C 1
ATOM 649 O O . GLU A 1 88 ? -25.323 -2.290 33.780 1.00 93.19 88 GLU A O 1
ATOM 654 N N . LYS A 1 89 ? -26.446 -4.169 34.241 1.00 93.69 89 LYS A N 1
ATOM 655 C CA . LYS A 1 89 ? -25.244 -4.990 34.409 1.00 93.69 89 LYS A CA 1
ATOM 656 C C . LYS A 1 89 ? -24.506 -5.188 33.084 1.00 93.69 89 LYS A C 1
ATOM 658 O O . LYS A 1 89 ? -23.282 -5.059 33.068 1.00 93.69 89 LYS A O 1
ATOM 663 N N . LEU A 1 90 ? -25.230 -5.438 31.992 1.00 93.12 90 LEU A N 1
ATOM 664 C CA . LEU A 1 90 ? -24.666 -5.502 30.642 1.00 93.12 90 LEU A CA 1
ATOM 665 C C . LEU A 1 90 ? -24.038 -4.169 30.229 1.00 93.12 90 LEU A C 1
ATOM 667 O O . LEU A 1 90 ? -22.914 -4.168 29.733 1.00 93.12 90 LEU A O 1
ATOM 671 N N . MET A 1 91 ? -24.705 -3.041 30.493 1.00 94.19 91 MET A N 1
ATOM 672 C CA . MET A 1 91 ? -24.166 -1.705 30.205 1.00 94.19 91 MET A CA 1
ATOM 673 C C . MET A 1 91 ? -22.859 -1.442 30.961 1.00 94.19 91 MET A C 1
ATOM 675 O O . MET A 1 91 ? -21.865 -1.065 30.346 1.00 94.19 91 MET A O 1
ATOM 679 N N . ARG A 1 92 ? -22.809 -1.749 32.265 1.00 95.62 92 ARG A N 1
ATOM 680 C CA . ARG A 1 92 ? -21.579 -1.624 33.071 1.00 95.62 92 ARG A CA 1
ATOM 681 C C . ARG A 1 92 ? -20.448 -2.524 32.562 1.00 95.62 92 ARG A C 1
ATOM 683 O O . ARG A 1 92 ? -19.283 -2.129 32.564 1.00 95.62 92 ARG A O 1
ATOM 690 N N . GLN A 1 93 ? -20.768 -3.741 32.119 1.00 93.75 93 GLN A N 1
ATOM 691 C CA . GLN A 1 93 ? -19.779 -4.631 31.507 1.00 93.75 93 GLN A CA 1
ATOM 692 C C . GLN A 1 93 ? -19.275 -4.088 30.166 1.00 93.75 93 GLN A C 1
ATOM 694 O O . GLN A 1 93 ? -18.068 -4.115 29.927 1.00 93.75 93 GLN A O 1
ATOM 699 N N . ALA A 1 94 ? -20.168 -3.572 29.320 1.00 93.19 94 ALA A N 1
ATOM 700 C CA . ALA A 1 94 ? -19.815 -2.991 28.030 1.00 93.19 94 ALA A CA 1
ATOM 701 C C . ALA A 1 94 ? -18.906 -1.762 28.189 1.00 93.19 94 ALA A C 1
ATOM 703 O O . ALA A 1 94 ? -17.878 -1.682 27.517 1.00 93.19 94 ALA A O 1
ATOM 704 N N . GLU A 1 95 ? -19.221 -0.860 29.123 1.00 95.12 95 GLU A N 1
ATOM 705 C CA . GLU A 1 95 ? -18.376 0.296 29.451 1.00 95.12 95 GLU A CA 1
ATOM 706 C C . GLU A 1 95 ? -16.978 -0.140 29.902 1.00 95.12 95 GLU A C 1
ATOM 708 O O . GLU A 1 95 ? -15.980 0.333 29.358 1.00 95.12 95 GLU A O 1
ATOM 713 N N . SER A 1 96 ? -16.889 -1.116 30.813 1.00 95.56 96 SER A N 1
ATOM 714 C CA . SER A 1 96 ? -15.598 -1.623 31.292 1.00 95.56 96 SER A CA 1
ATOM 715 C C . SER A 1 96 ? -14.766 -2.277 30.185 1.00 95.56 96 SER A C 1
ATOM 717 O O . SER A 1 96 ? -13.544 -2.118 30.146 1.00 95.56 96 SER A O 1
ATOM 719 N N . VAL A 1 97 ? -15.400 -3.034 29.285 1.00 94.50 97 VAL A N 1
ATOM 720 C CA . VAL A 1 97 ? -14.709 -3.642 28.139 1.00 94.50 97 VAL A CA 1
ATOM 721 C C . VAL A 1 97 ? -14.206 -2.562 27.188 1.00 94.50 97 VAL A C 1
ATOM 723 O O . VAL A 1 97 ? -13.064 -2.643 26.737 1.00 94.50 97 VAL A O 1
ATOM 726 N N . ASN A 1 98 ? -15.018 -1.540 26.921 1.00 94.00 98 ASN A N 1
ATOM 727 C CA . ASN A 1 98 ? -14.644 -0.450 26.032 1.00 94.00 98 ASN A CA 1
ATOM 728 C C . ASN A 1 98 ? -13.471 0.369 26.594 1.00 94.00 98 ASN A C 1
ATOM 730 O O . ASN A 1 98 ? -12.517 0.653 25.875 1.00 94.00 98 ASN A O 1
ATOM 734 N N . GLU A 1 99 ? -13.486 0.677 27.892 1.00 95.75 99 GLU A N 1
ATOM 735 C CA . GLU A 1 99 ? -12.395 1.394 28.560 1.00 95.75 99 GLU A CA 1
ATOM 736 C C . GLU A 1 99 ? -11.084 0.593 28.527 1.00 95.75 99 GLU A C 1
ATOM 738 O O . GLU A 1 99 ? -10.028 1.116 28.164 1.00 95.75 99 GLU A O 1
ATOM 743 N N . LYS A 1 100 ? -11.146 -0.717 28.798 1.00 94.88 100 LYS A N 1
ATOM 744 C CA . LYS A 1 100 ? -9.980 -1.609 28.682 1.00 94.88 100 LYS A CA 1
ATOM 745 C C . LYS A 1 100 ? -9.456 -1.696 27.250 1.00 94.88 100 LYS A C 1
ATOM 747 O O . LYS A 1 100 ? -8.242 -1.705 27.051 1.00 94.88 100 LYS A O 1
ATOM 752 N N . ALA A 1 101 ? -10.347 -1.762 26.262 1.00 92.88 101 ALA A N 1
ATOM 753 C CA . ALA A 1 101 ? -9.970 -1.793 24.854 1.00 92.88 101 ALA A CA 1
ATOM 754 C C . ALA A 1 101 ? -9.290 -0.485 24.425 1.00 92.88 101 ALA A C 1
ATOM 756 O O . ALA A 1 101 ? -8.263 -0.531 23.749 1.00 92.88 101 ALA A O 1
ATOM 757 N N . ALA A 1 102 ? -9.809 0.664 24.868 1.00 94.25 102 ALA A N 1
ATOM 758 C CA . ALA A 1 102 ? -9.215 1.969 24.601 1.00 94.25 102 ALA A CA 1
ATOM 759 C C . ALA A 1 102 ? -7.797 2.076 25.184 1.00 94.25 102 ALA A C 1
ATOM 761 O O . ALA A 1 102 ? -6.870 2.450 24.467 1.00 94.25 102 ALA A O 1
ATOM 762 N N . LEU A 1 103 ? -7.602 1.658 26.440 1.00 95.00 103 LEU A N 1
ATOM 763 C CA . LEU A 1 103 ? -6.285 1.655 27.088 1.00 95.00 103 LEU A CA 1
ATOM 764 C C . LEU A 1 103 ? -5.291 0.716 26.388 1.00 95.00 103 LEU A C 1
ATOM 766 O O . LEU A 1 103 ? -4.142 1.089 26.146 1.00 95.00 103 LEU A O 1
ATOM 770 N N . ALA A 1 104 ? -5.727 -0.491 26.020 1.00 93.75 104 ALA A N 1
ATOM 771 C CA . ALA A 1 104 ? -4.882 -1.444 25.301 1.00 93.75 104 ALA A CA 1
ATOM 772 C C . ALA A 1 104 ? -4.483 -0.922 23.909 1.00 93.75 104 ALA A C 1
ATOM 774 O O . ALA A 1 104 ? -3.334 -1.089 23.479 1.00 93.75 104 ALA A O 1
ATOM 775 N N . LEU A 1 105 ? -5.414 -0.262 23.214 1.00 92.88 105 LEU A N 1
ATOM 776 C CA . LEU A 1 105 ? -5.154 0.355 21.920 1.00 92.88 105 LEU A CA 1
ATOM 777 C C . LEU A 1 105 ? -4.175 1.523 22.055 1.00 92.88 105 LEU A C 1
ATOM 779 O O . LEU A 1 105 ? -3.206 1.575 21.300 1.00 92.88 105 LEU A O 1
ATOM 783 N N . GLU A 1 106 ? -4.365 2.411 23.035 1.00 92.06 106 GLU A N 1
ATOM 784 C CA . GLU A 1 106 ? -3.444 3.522 23.290 1.00 92.06 106 GLU A CA 1
ATOM 785 C C . GLU A 1 106 ? -2.028 3.009 23.579 1.00 92.06 106 GLU A C 1
ATOM 787 O O . GLU A 1 106 ? -1.058 3.482 22.981 1.00 92.06 106 GLU A O 1
ATOM 792 N N . GLN A 1 107 ? -1.896 1.996 24.437 1.00 91.75 107 GLN A N 1
ATOM 793 C CA . GLN A 1 107 ? -0.600 1.408 24.766 1.00 91.75 107 GLN A CA 1
ATOM 794 C C . GLN A 1 107 ? 0.075 0.796 23.530 1.00 91.75 107 GLN A C 1
ATOM 796 O O . GLN A 1 107 ? 1.278 0.974 23.323 1.00 91.75 107 GLN A O 1
ATOM 801 N N . THR A 1 108 ? -0.698 0.122 22.677 1.00 92.06 108 THR A N 1
ATOM 802 C CA . THR A 1 108 ? -0.196 -0.472 21.430 1.00 92.06 108 THR A CA 1
ATOM 803 C C . THR A 1 108 ? 0.227 0.596 20.426 1.00 92.06 108 THR A C 1
ATOM 805 O O . THR A 1 108 ? 1.285 0.475 19.803 1.00 92.06 108 THR A O 1
ATOM 808 N N . LEU A 1 109 ? -0.565 1.658 20.274 1.00 89.81 109 LEU A N 1
ATOM 809 C CA . LEU A 1 109 ? -0.242 2.770 19.387 1.00 89.81 109 LEU A CA 1
ATOM 810 C C . LEU A 1 109 ? 1.011 3.496 19.866 1.00 89.81 109 LEU A C 1
ATOM 812 O O . LEU A 1 109 ? 1.923 3.706 19.075 1.00 89.81 109 LEU A O 1
ATOM 816 N N . ARG A 1 110 ? 1.124 3.782 21.165 1.00 89.06 110 ARG A N 1
ATOM 817 C CA . ARG A 1 110 ? 2.317 4.412 21.736 1.00 89.06 110 ARG A CA 1
ATOM 818 C C . ARG A 1 110 ? 3.557 3.533 21.558 1.00 89.06 110 ARG A C 1
ATOM 820 O O . ARG A 1 110 ? 4.584 4.016 21.099 1.00 89.06 110 ARG A O 1
ATOM 827 N N . ALA A 1 111 ? 3.468 2.232 21.830 1.00 89.31 111 ALA A N 1
ATOM 828 C CA . ALA A 1 111 ? 4.606 1.324 21.671 1.00 89.31 111 ALA A CA 1
ATOM 829 C C . ALA A 1 111 ? 5.111 1.233 20.217 1.00 89.31 111 ALA A C 1
ATOM 831 O O . ALA A 1 111 ? 6.311 1.078 19.976 1.00 89.31 111 ALA A O 1
ATOM 832 N N . ASN A 1 112 ? 4.212 1.318 19.235 1.00 90.50 112 ASN A N 1
ATOM 833 C CA . ASN A 1 112 ? 4.583 1.182 17.828 1.00 90.50 112 ASN A CA 1
ATOM 834 C C . ASN A 1 112 ? 4.922 2.520 17.156 1.00 90.50 112 ASN A C 1
ATOM 836 O O . ASN A 1 112 ? 5.852 2.554 16.349 1.00 90.50 112 ASN A O 1
ATOM 840 N N . PHE A 1 113 ? 4.218 3.597 17.509 1.00 88.62 113 PHE A N 1
ATOM 841 C CA . PHE A 1 113 ? 4.207 4.867 16.776 1.00 88.62 113 PHE A CA 1
ATOM 842 C C . PHE A 1 113 ? 4.637 6.090 17.596 1.00 88.62 113 PHE A C 1
ATOM 844 O O . PHE A 1 113 ? 4.634 7.179 17.038 1.00 88.62 113 PHE A O 1
ATOM 851 N N . ALA A 1 114 ? 4.999 5.962 18.880 1.00 86.88 114 ALA A N 1
ATOM 852 C CA . ALA A 1 114 ? 5.506 7.115 19.629 1.00 86.88 114 ALA A CA 1
ATOM 853 C C . ALA A 1 114 ? 6.731 7.735 18.946 1.00 86.88 114 ALA A C 1
ATOM 855 O O . ALA A 1 114 ? 7.629 7.021 18.486 1.00 86.88 114 ALA A O 1
ATOM 856 N N . ASP A 1 115 ? 6.779 9.062 18.938 1.00 77.75 115 ASP A N 1
ATOM 857 C CA . ASP A 1 115 ? 7.882 9.810 18.352 1.00 77.75 115 ASP A CA 1
ATOM 858 C C . ASP A 1 115 ? 9.195 9.493 19.083 1.00 77.75 115 ASP A C 1
ATOM 860 O O . ASP A 1 115 ? 9.276 9.515 20.312 1.00 77.75 115 ASP A O 1
ATOM 864 N N . GLY A 1 116 ? 10.229 9.133 18.319 1.00 70.25 116 GLY A N 1
ATOM 865 C CA . GLY A 1 116 ? 11.575 8.817 18.815 1.00 70.25 116 GLY A CA 1
ATOM 866 C C . GLY A 1 116 ? 11.753 7.430 19.452 1.00 70.25 116 GLY A C 1
ATOM 867 O O . GLY A 1 116 ? 12.774 6.785 19.211 1.00 70.25 116 GLY A O 1
ATOM 868 N N . ASP A 1 117 ? 10.774 6.933 20.214 1.00 75.44 117 ASP A N 1
ATOM 869 C CA . ASP A 1 117 ? 10.892 5.657 20.949 1.00 75.44 117 ASP A CA 1
ATOM 870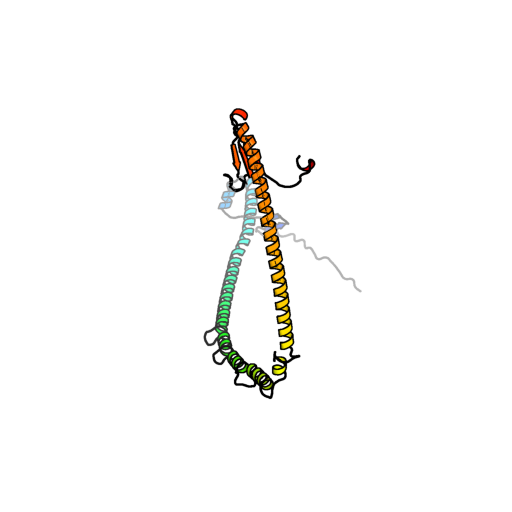 C C . ASP A 1 117 ? 10.059 4.499 20.378 1.00 75.44 117 ASP A C 1
ATOM 872 O O . ASP A 1 117 ? 10.316 3.333 20.706 1.00 75.44 117 ASP A O 1
ATOM 876 N N . GLY A 1 118 ? 9.103 4.792 19.493 1.00 85.00 118 GLY A N 1
ATOM 877 C CA . GLY A 1 118 ? 8.264 3.797 18.837 1.00 85.00 118 GLY A CA 1
ATOM 878 C C . GLY A 1 118 ? 9.067 2.829 17.966 1.00 85.00 118 GLY A C 1
ATOM 879 O O . GLY A 1 118 ? 10.091 3.173 17.365 1.00 85.00 118 GLY A O 1
ATOM 880 N N . ARG A 1 119 ? 8.587 1.584 17.862 1.00 87.19 119 ARG A N 1
ATOM 881 C CA . ARG A 1 119 ? 9.237 0.544 17.041 1.00 87.19 119 ARG A CA 1
ATOM 882 C C . ARG A 1 119 ? 9.356 0.953 15.572 1.00 87.19 119 ARG A C 1
ATOM 884 O O . ARG A 1 119 ? 10.378 0.657 14.950 1.00 87.19 119 ARG A O 1
ATOM 891 N N . LEU A 1 120 ? 8.336 1.615 15.021 1.00 87.12 120 LEU A N 1
ATOM 892 C CA . LEU A 1 120 ? 8.305 1.988 13.610 1.00 87.12 120 LEU A CA 1
ATOM 893 C C . LEU A 1 120 ? 9.328 3.094 13.286 1.00 87.12 120 LEU A C 1
ATOM 895 O O . LEU A 1 120 ? 10.186 2.821 12.444 1.00 87.12 120 LEU A O 1
ATOM 899 N N . PRO A 1 121 ? 9.352 4.262 13.967 1.00 85.38 121 PRO A N 1
ATOM 900 C CA . PRO A 1 121 ? 10.390 5.272 13.747 1.00 85.38 121 PRO A CA 1
ATOM 901 C C . PRO A 1 121 ? 11.813 4.727 13.896 1.00 85.38 121 PRO A C 1
ATOM 903 O O . PRO A 1 121 ? 12.656 4.979 13.043 1.00 85.38 121 PRO A O 1
ATOM 906 N N . ARG A 1 122 ? 12.079 3.894 14.914 1.00 85.69 122 ARG A N 1
ATOM 907 C CA . ARG A 1 122 ? 13.399 3.265 15.105 1.00 85.69 122 ARG A CA 1
ATOM 908 C C . ARG A 1 122 ? 13.809 2.359 13.952 1.00 85.69 122 ARG A C 1
ATOM 910 O O . ARG A 1 122 ? 14.977 2.323 13.569 1.00 85.69 122 ARG A O 1
ATOM 917 N N . THR A 1 123 ? 12.858 1.592 13.431 1.00 85.12 123 THR A N 1
ATOM 918 C CA . THR A 1 123 ? 13.113 0.698 12.302 1.00 85.12 123 THR A CA 1
ATOM 919 C C . THR A 1 123 ? 13.369 1.518 11.043 1.00 85.12 123 THR A C 1
ATOM 921 O O . THR A 1 123 ? 14.349 1.264 10.349 1.00 85.12 123 THR A O 1
ATOM 924 N N . LEU A 1 124 ? 12.554 2.543 10.788 1.00 86.25 124 LEU A N 1
ATOM 925 C CA . LEU A 1 124 ? 12.757 3.452 9.664 1.00 86.25 124 LEU A CA 1
ATOM 926 C C . LEU A 1 124 ? 14.116 4.150 9.747 1.00 86.25 124 LEU A C 1
ATOM 928 O O . LEU A 1 124 ? 14.851 4.107 8.773 1.00 86.25 124 LEU A O 1
ATOM 932 N N . GLU A 1 125 ? 14.515 4.671 10.906 1.00 86.06 125 GLU A N 1
ATOM 933 C CA . GLU A 1 125 ? 15.832 5.295 11.087 1.00 86.06 125 GLU A CA 1
ATOM 934 C C . GLU A 1 125 ? 16.981 4.298 10.850 1.00 86.06 125 GLU A C 1
ATOM 936 O O . GLU A 1 125 ? 17.956 4.600 10.164 1.00 86.06 125 GLU A O 1
ATOM 941 N N . LYS A 1 126 ? 16.855 3.056 11.336 1.00 86.31 126 LYS A N 1
ATOM 942 C CA . LYS A 1 126 ? 17.872 2.011 11.127 1.00 86.31 126 LYS A CA 1
ATOM 943 C C . LYS A 1 126 ? 18.039 1.619 9.653 1.00 86.31 126 LYS A C 1
ATOM 945 O O . LYS A 1 126 ? 19.140 1.253 9.238 1.00 86.31 126 LYS A O 1
ATOM 950 N N . PHE A 1 127 ? 16.965 1.636 8.868 1.00 87.19 127 PHE A N 1
ATOM 951 C CA . PHE A 1 127 ? 17.011 1.230 7.461 1.00 87.19 127 PHE A CA 1
ATOM 952 C C . PHE A 1 127 ? 17.252 2.401 6.503 1.00 87.19 127 PHE A C 1
ATOM 954 O O . PHE A 1 127 ? 18.035 2.251 5.567 1.00 87.19 127 PHE A O 1
ATOM 961 N N . LEU A 1 128 ? 16.610 3.543 6.746 1.00 85.69 128 LEU A N 1
ATOM 962 C CA . LEU A 1 128 ? 16.519 4.697 5.845 1.00 85.69 128 LEU A CA 1
ATOM 963 C C . LEU A 1 128 ? 17.192 5.967 6.379 1.00 85.69 128 LEU A C 1
ATOM 965 O O . LEU A 1 128 ? 17.293 6.932 5.629 1.00 85.69 128 LEU A O 1
ATOM 969 N N . GLY A 1 129 ? 17.631 5.992 7.640 1.00 83.62 129 GLY A N 1
ATOM 970 C CA . GLY A 1 129 ? 18.318 7.148 8.214 1.00 83.62 129 GLY A CA 1
ATOM 971 C C . GLY A 1 129 ? 19.661 7.438 7.542 1.00 83.62 129 GLY A C 1
ATOM 972 O O . GLY A 1 129 ? 20.131 6.706 6.666 1.00 83.62 129 GLY A O 1
ATOM 973 N N . ASP A 1 130 ? 20.344 8.484 8.001 1.00 77.12 130 ASP A N 1
ATOM 974 C CA . ASP A 1 130 ? 21.581 8.978 7.371 1.00 77.12 130 ASP A CA 1
ATOM 975 C C . ASP A 1 130 ? 22.742 7.972 7.375 1.00 77.12 130 ASP A C 1
ATOM 977 O O . ASP A 1 130 ? 23.671 8.086 6.567 1.00 77.12 130 ASP A O 1
ATOM 981 N N . ARG A 1 131 ? 22.674 6.984 8.276 1.00 72.44 131 ARG A N 1
ATOM 982 C CA . ARG A 1 131 ? 23.558 5.807 8.369 1.00 72.44 131 ARG A CA 1
ATOM 983 C C . ARG A 1 131 ? 22.784 4.493 8.211 1.00 72.44 131 ARG A C 1
ATOM 985 O O . ARG A 1 131 ? 23.184 3.460 8.744 1.00 72.44 131 ARG A O 1
ATOM 992 N N . GLY A 1 132 ? 21.640 4.552 7.540 1.00 81.81 132 GLY A N 1
ATOM 993 C CA . GLY A 1 132 ? 20.744 3.427 7.352 1.00 81.81 132 GLY A CA 1
ATOM 994 C C . GLY A 1 132 ? 21.354 2.341 6.470 1.00 81.81 132 GLY A C 1
ATOM 995 O O . GLY A 1 132 ? 22.190 2.604 5.600 1.00 81.81 132 GLY A O 1
ATOM 996 N N . ALA A 1 133 ? 20.904 1.105 6.681 1.00 84.25 133 ALA A N 1
ATOM 997 C CA . ALA A 1 133 ? 21.371 -0.050 5.917 1.00 84.25 133 ALA A CA 1
ATOM 998 C C . ALA A 1 133 ? 21.179 0.122 4.398 1.00 84.25 133 ALA A C 1
ATOM 1000 O O . ALA A 1 133 ? 22.034 -0.311 3.628 1.00 84.25 133 ALA A O 1
ATOM 1001 N N . LEU A 1 134 ? 20.097 0.784 3.963 1.00 84.62 134 LEU A N 1
ATOM 1002 C CA . LEU A 1 134 ? 19.828 1.004 2.542 1.00 84.62 134 LEU A CA 1
ATOM 1003 C C . LEU A 1 134 ? 20.878 1.914 1.903 1.00 84.62 134 LEU A C 1
ATOM 1005 O O . LEU A 1 134 ? 21.414 1.579 0.853 1.00 84.62 134 LEU A O 1
ATOM 1009 N N . LYS A 1 135 ? 21.194 3.041 2.546 1.00 83.06 135 LYS A N 1
ATOM 1010 C CA . LYS A 1 135 ? 22.192 3.985 2.038 1.00 83.06 135 LYS A CA 1
ATOM 1011 C C . LYS A 1 135 ? 23.569 3.332 1.955 1.00 83.06 135 LYS A C 1
ATOM 1013 O O . LYS A 1 135 ? 24.199 3.399 0.911 1.00 83.06 135 LYS A O 1
ATOM 1018 N N . SER A 1 136 ? 23.973 2.600 2.996 1.00 84.12 136 SER A N 1
ATOM 1019 C CA . SER A 1 136 ? 25.231 1.842 2.984 1.00 84.12 136 SER A CA 1
ATOM 1020 C C . SER A 1 136 ? 25.285 0.815 1.851 1.00 84.12 136 SER A C 1
ATOM 1022 O O . SER A 1 136 ? 26.329 0.653 1.232 1.00 84.12 136 SER A O 1
ATOM 1024 N N . MET A 1 137 ? 24.177 0.122 1.576 1.00 81.19 137 MET A N 1
ATOM 1025 C CA . MET A 1 137 ? 24.103 -0.863 0.495 1.00 81.19 137 MET A CA 1
ATOM 1026 C C . MET A 1 137 ? 24.156 -0.202 -0.888 1.00 81.19 137 MET A C 1
ATOM 1028 O O . MET A 1 137 ? 24.815 -0.719 -1.785 1.00 81.19 137 MET A O 1
ATOM 1032 N N . VAL A 1 138 ? 23.482 0.938 -1.070 1.00 83.94 138 VAL A N 1
ATOM 1033 C CA . VAL A 1 138 ? 23.540 1.713 -2.319 1.00 83.94 138 VAL A CA 1
ATOM 1034 C C . VAL A 1 138 ? 24.952 2.244 -2.542 1.00 83.94 138 VAL A C 1
ATOM 1036 O O . VAL A 1 138 ? 25.507 2.028 -3.616 1.00 83.94 138 VAL A O 1
ATOM 1039 N N . ASP A 1 139 ? 25.561 2.848 -1.524 1.00 83.06 139 ASP A N 1
ATOM 1040 C CA . ASP A 1 139 ? 26.938 3.331 -1.599 1.00 83.06 139 ASP A CA 1
ATOM 1041 C C . ASP A 1 139 ? 27.896 2.172 -1.921 1.00 83.06 139 ASP A C 1
ATOM 1043 O O . ASP A 1 139 ? 28.752 2.294 -2.784 1.00 83.06 139 ASP A O 1
ATOM 1047 N N . GLU A 1 140 ? 27.731 0.994 -1.317 1.00 81.94 140 GLU A N 1
ATOM 1048 C CA . GLU A 1 140 ? 28.583 -0.163 -1.611 1.00 81.94 140 GLU A CA 1
ATOM 1049 C C . GLU A 1 140 ? 28.409 -0.716 -3.036 1.00 81.94 140 GLU A C 1
ATOM 1051 O O . GLU A 1 140 ? 29.390 -1.119 -3.664 1.00 81.94 140 GLU A O 1
ATOM 1056 N N . LEU A 1 141 ? 27.185 -0.726 -3.568 1.00 80.56 141 LEU A N 1
ATOM 1057 C CA . LEU A 1 141 ? 26.897 -1.256 -4.904 1.00 80.56 141 LEU A CA 1
ATOM 1058 C C . LEU A 1 141 ? 27.266 -0.293 -6.038 1.00 80.56 141 LEU A C 1
ATOM 1060 O O . LEU A 1 141 ? 27.621 -0.762 -7.124 1.00 80.56 141 LEU A O 1
ATOM 1064 N N . PHE A 1 142 ? 27.177 1.017 -5.798 1.00 78.06 142 PHE A N 1
ATOM 1065 C CA . PHE A 1 142 ? 27.334 2.055 -6.822 1.00 78.06 142 PHE A CA 1
ATOM 1066 C C . PHE A 1 142 ? 28.622 2.879 -6.700 1.00 78.06 142 PHE A C 1
ATOM 1068 O O . PHE A 1 142 ? 28.875 3.716 -7.563 1.00 78.06 142 PHE A O 1
ATOM 1075 N N . ASP A 1 143 ? 29.457 2.641 -5.688 1.00 79.50 143 ASP A N 1
ATOM 1076 C CA . ASP A 1 143 ? 30.761 3.298 -5.567 1.00 79.50 143 ASP A CA 1
ATOM 1077 C C . ASP A 1 143 ? 31.721 2.827 -6.669 1.00 79.50 143 ASP A C 1
ATOM 1079 O O . ASP A 1 143 ? 32.274 1.726 -6.632 1.00 79.50 143 ASP A O 1
ATOM 1083 N N . GLU A 1 144 ? 31.916 3.688 -7.664 1.00 70.81 144 GLU A N 1
ATOM 1084 C CA . GLU A 1 144 ? 32.787 3.478 -8.822 1.00 70.81 144 GLU A CA 1
ATOM 1085 C C . GLU A 1 144 ? 34.262 3.283 -8.433 1.00 70.81 144 GLU A C 1
ATOM 1087 O O . GLU A 1 144 ? 34.998 2.577 -9.122 1.00 70.81 144 GLU A O 1
ATOM 1092 N N . SER A 1 145 ? 34.697 3.832 -7.291 1.00 73.56 145 SER A N 1
ATOM 1093 C CA . SER A 1 145 ? 36.078 3.683 -6.813 1.00 73.56 145 SER A CA 1
ATOM 1094 C C . SER A 1 145 ? 36.370 2.282 -6.262 1.00 73.56 145 SER A C 1
ATOM 1096 O O . SER A 1 145 ? 37.525 1.840 -6.226 1.00 73.56 145 SER A O 1
ATOM 1098 N N . LYS A 1 146 ? 35.328 1.542 -5.861 1.00 77.44 146 LYS A N 1
ATOM 1099 C CA . LYS A 1 146 ? 35.443 0.171 -5.364 1.00 77.44 146 LYS A CA 1
ATOM 1100 C C . LYS A 1 146 ? 35.333 -0.816 -6.511 1.00 77.44 146 LYS A C 1
ATOM 1102 O O . LYS A 1 146 ? 34.254 -1.071 -7.028 1.00 77.44 146 LYS A O 1
ATOM 1107 N N . ARG A 1 147 ? 36.435 -1.500 -6.816 1.00 67.62 147 ARG A N 1
ATOM 1108 C CA . ARG A 1 147 ? 36.475 -2.562 -7.842 1.00 67.62 147 ARG A CA 1
ATOM 1109 C C . ARG A 1 147 ? 35.488 -3.711 -7.610 1.00 67.62 147 ARG A C 1
ATOM 1111 O O . ARG A 1 147 ? 35.147 -4.404 -8.561 1.00 67.62 147 ARG A O 1
ATOM 1118 N N . ASP A 1 148 ? 35.051 -3.921 -6.369 1.00 72.81 148 ASP A N 1
ATOM 1119 C CA . ASP A 1 148 ? 34.077 -4.953 -6.002 1.00 72.81 148 ASP A CA 1
ATOM 1120 C C . ASP A 1 148 ? 32.610 -4.515 -6.087 1.00 72.81 148 ASP A C 1
ATOM 1122 O O . ASP A 1 148 ? 31.729 -5.378 -6.036 1.00 72.81 148 ASP A O 1
ATOM 1126 N N . SER A 1 149 ? 32.335 -3.218 -6.252 1.00 78.88 149 SER A N 1
ATOM 1127 C CA . SER A 1 149 ? 30.974 -2.731 -6.473 1.00 78.88 149 SER A CA 1
ATOM 1128 C C . SER A 1 149 ? 30.444 -3.233 -7.819 1.00 78.88 149 SER A C 1
ATOM 1130 O O . SER A 1 149 ? 31.210 -3.629 -8.703 1.00 78.88 149 SER A O 1
ATOM 1132 N N . ALA A 1 150 ? 29.124 -3.245 -8.009 1.00 75.44 150 ALA A N 1
ATOM 1133 C CA . ALA A 1 150 ? 28.545 -3.701 -9.272 1.00 75.44 150 ALA A CA 1
ATOM 1134 C C . ALA A 1 150 ? 29.058 -2.851 -10.447 1.00 75.44 150 ALA A C 1
ATOM 1136 O O . ALA A 1 150 ? 29.433 -3.391 -11.488 1.00 75.44 150 ALA A O 1
ATOM 1137 N N . ILE A 1 151 ? 29.154 -1.535 -10.237 1.00 77.75 151 ILE A N 1
ATOM 1138 C CA . ILE A 1 151 ? 29.689 -0.588 -11.218 1.00 77.75 151 ILE A CA 1
ATOM 1139 C C . ILE A 1 151 ? 31.196 -0.769 -11.401 1.00 77.75 151 ILE A C 1
ATOM 1141 O O . ILE A 1 151 ? 31.649 -0.863 -12.537 1.00 77.75 151 ILE A O 1
ATOM 1145 N N . GLY A 1 152 ? 31.971 -0.917 -10.325 1.00 78.12 152 GLY A N 1
ATOM 1146 C CA . GLY A 1 152 ? 33.419 -1.119 -10.402 1.00 78.12 152 GLY A CA 1
ATOM 1147 C C . GLY A 1 152 ? 33.812 -2.448 -11.053 1.00 78.12 152 GLY A C 1
ATOM 1148 O O . GLY A 1 152 ? 34.805 -2.511 -11.780 1.00 78.12 152 GLY A O 1
ATOM 1149 N N . ARG A 1 153 ? 33.008 -3.505 -10.884 1.00 78.31 153 ARG A N 1
ATOM 1150 C CA . ARG A 1 153 ? 33.181 -4.785 -11.590 1.00 78.31 153 ARG A CA 1
ATOM 1151 C C . ARG A 1 153 ? 32.882 -4.653 -13.075 1.00 78.31 153 ARG A C 1
ATOM 1153 O O . ARG A 1 153 ? 33.645 -5.183 -13.880 1.00 78.31 153 ARG A O 1
ATOM 1160 N N . ILE A 1 154 ? 31.813 -3.942 -13.439 1.00 78.69 154 ILE A N 1
ATOM 1161 C CA . ILE A 1 154 ? 31.495 -3.637 -14.841 1.00 78.69 154 ILE A CA 1
ATOM 1162 C C . ILE A 1 154 ? 32.613 -2.787 -15.452 1.00 78.69 154 ILE A C 1
ATOM 1164 O O . ILE A 1 154 ? 33.107 -3.139 -16.517 1.00 78.69 154 ILE A O 1
ATOM 1168 N N . GLY A 1 155 ? 33.072 -1.746 -14.754 1.00 77.62 155 GLY A N 1
ATOM 1169 C CA . GLY A 1 155 ? 34.200 -0.905 -15.153 1.00 77.62 155 GLY A CA 1
ATOM 1170 C C . GLY A 1 155 ? 35.471 -1.720 -15.363 1.00 77.62 155 GLY A C 1
ATOM 1171 O O . GLY A 1 155 ? 36.040 -1.678 -16.440 1.00 77.62 155 GLY A O 1
ATOM 1172 N N . THR A 1 156 ? 35.845 -2.578 -14.411 1.00 76.44 156 THR A N 1
ATOM 1173 C CA . THR A 1 156 ? 37.027 -3.453 -14.530 1.00 76.44 156 THR A CA 1
ATOM 1174 C C . THR A 1 156 ? 36.884 -4.471 -15.668 1.00 76.44 156 THR A C 1
ATOM 1176 O O . THR A 1 156 ? 37.864 -4.795 -16.339 1.00 76.44 156 THR A O 1
ATOM 1179 N N . MET A 1 157 ? 35.685 -5.022 -15.895 1.00 72.19 157 MET A N 1
ATOM 1180 C CA . MET A 1 157 ? 35.438 -5.888 -17.051 1.00 72.19 157 MET A CA 1
ATOM 1181 C C . MET A 1 157 ? 35.621 -5.101 -18.345 1.00 72.19 157 MET A C 1
ATOM 1183 O O . MET A 1 157 ? 36.365 -5.553 -19.207 1.00 72.19 157 MET A O 1
ATOM 1187 N N . LEU A 1 158 ? 34.996 -3.929 -18.465 1.00 71.69 158 LEU A N 1
ATOM 1188 C CA . LEU A 1 158 ? 35.107 -3.064 -19.636 1.00 71.69 158 LEU A CA 1
ATOM 1189 C C . LEU A 1 158 ? 36.555 -2.616 -19.862 1.00 71.69 158 LEU A C 1
ATOM 1191 O O . LEU A 1 158 ? 37.046 -2.787 -20.966 1.00 71.69 158 LEU A O 1
ATOM 1195 N N . GLU A 1 159 ? 37.274 -2.160 -18.839 1.00 70.50 159 GLU A N 1
ATOM 1196 C CA . GLU A 1 159 ? 38.706 -1.843 -18.902 1.00 70.50 159 GLU A CA 1
ATOM 1197 C C . GLU A 1 159 ? 39.521 -3.044 -19.383 1.00 70.50 159 GLU A C 1
ATOM 1199 O O . GLU A 1 159 ? 40.318 -2.896 -20.292 1.00 70.50 159 GLU A O 1
ATOM 1204 N N . ARG A 1 160 ? 39.278 -4.268 -18.896 1.00 67.00 160 ARG A N 1
ATOM 1205 C CA . ARG A 1 160 ? 39.939 -5.470 -19.452 1.00 67.00 160 ARG A CA 1
ATOM 1206 C C . ARG A 1 160 ? 39.570 -5.755 -20.909 1.00 67.00 160 ARG A C 1
ATOM 1208 O O . ARG A 1 160 ? 40.339 -6.409 -21.608 1.00 67.00 160 ARG A O 1
ATOM 1215 N N . TYR A 1 161 ? 38.392 -5.327 -21.357 1.00 60.59 161 TYR A N 1
ATOM 1216 C CA . TYR A 1 161 ? 37.983 -5.404 -22.759 1.00 60.59 161 TYR A CA 1
ATOM 1217 C C . TYR A 1 161 ? 38.513 -4.228 -23.603 1.00 60.59 161 TYR A C 1
ATOM 1219 O O . TYR A 1 161 ? 38.508 -4.348 -24.830 1.00 60.59 161 TYR A O 1
ATOM 1227 N N . PHE A 1 162 ? 38.968 -3.124 -22.998 1.00 59.66 162 PHE A N 1
ATOM 1228 C CA . PHE A 1 162 ? 39.407 -1.903 -23.689 1.00 59.66 162 PHE A CA 1
ATOM 1229 C C . PHE A 1 162 ? 40.922 -1.636 -23.607 1.00 59.66 162 PHE A C 1
ATOM 1231 O O . PHE A 1 162 ? 41.475 -1.119 -24.575 1.00 59.66 162 PHE A O 1
ATOM 1238 N N . ASP A 1 163 ? 41.602 -2.045 -22.535 1.00 52.09 163 ASP A N 1
ATOM 1239 C CA . ASP A 1 163 ? 43.041 -1.880 -22.322 1.00 52.09 163 ASP A CA 1
ATOM 1240 C C . ASP A 1 163 ? 43.796 -3.185 -22.598 1.00 52.09 163 ASP A C 1
ATOM 1242 O O . ASP A 1 163 ? 43.771 -4.146 -21.826 1.00 52.09 163 ASP A O 1
ATOM 1246 N N . GLY A 1 164 ? 44.498 -3.188 -23.731 1.00 48.91 164 GLY A N 1
ATOM 1247 C CA . GLY A 1 164 ? 45.312 -4.298 -24.216 1.00 48.91 164 GLY A CA 1
ATOM 1248 C C . GLY A 1 164 ? 45.044 -4.562 -25.692 1.00 48.91 164 GLY A C 1
ATOM 1249 O O . GLY A 1 164 ? 44.185 -5.370 -26.017 1.00 48.91 164 GLY A O 1
ATOM 1250 N N . ASP A 1 165 ? 45.781 -3.855 -26.555 1.00 49.75 165 ASP A N 1
ATOM 1251 C CA . ASP A 1 165 ? 45.882 -4.036 -28.012 1.00 49.75 165 ASP A CA 1
ATOM 1252 C C . ASP A 1 165 ? 44.573 -4.313 -28.770 1.00 49.75 165 ASP A C 1
ATOM 1254 O O . ASP A 1 165 ? 44.117 -5.450 -28.865 1.00 49.75 165 ASP A O 1
ATOM 1258 N N . ALA A 1 166 ? 44.038 -3.283 -29.441 1.00 54.59 166 ALA A N 1
ATOM 1259 C CA . ALA A 1 166 ? 43.176 -3.434 -30.620 1.00 54.59 166 ALA A CA 1
ATOM 1260 C C . ALA A 1 166 ? 42.132 -4.567 -30.499 1.00 54.59 166 ALA A C 1
ATOM 1262 O O . ALA A 1 166 ? 42.087 -5.490 -31.318 1.00 54.59 166 ALA A O 1
ATOM 1263 N N . SER A 1 167 ? 41.313 -4.505 -29.445 1.00 54.34 167 SER A N 1
ATOM 1264 C CA . SER A 1 167 ? 40.320 -5.519 -29.101 1.00 54.34 167 SER A CA 1
ATOM 1265 C C . SER A 1 167 ? 39.521 -5.989 -30.311 1.00 54.34 167 SER A C 1
ATOM 1267 O O . SER A 1 167 ? 39.099 -5.198 -31.153 1.00 54.34 167 SER A O 1
ATOM 1269 N N . LYS A 1 168 ? 39.234 -7.292 -30.367 1.00 54.66 168 LYS A N 1
ATOM 1270 C CA . LYS A 1 168 ? 38.384 -7.927 -31.391 1.00 54.66 168 LYS A CA 1
ATOM 1271 C C . LYS A 1 168 ? 37.085 -7.143 -31.661 1.00 54.66 168 LYS A C 1
ATOM 1273 O O . LYS A 1 168 ? 36.601 -7.165 -32.782 1.00 54.66 168 LYS A O 1
ATOM 1278 N N . LEU A 1 169 ? 36.565 -6.395 -30.682 1.00 56.34 169 LEU A N 1
ATOM 1279 C CA . LEU A 1 169 ? 35.443 -5.461 -30.838 1.00 56.34 169 LEU A CA 1
ATOM 1280 C C . LEU A 1 169 ? 35.761 -4.201 -31.660 1.00 56.34 169 LEU A C 1
ATOM 1282 O O . LEU A 1 169 ? 34.948 -3.831 -32.494 1.00 56.34 169 LEU A O 1
ATOM 1286 N N . ALA A 1 170 ? 36.926 -3.571 -31.499 1.00 61.34 170 ALA A N 1
ATOM 1287 C CA . ALA A 1 170 ? 37.352 -2.453 -32.346 1.00 61.34 170 ALA A CA 1
ATOM 1288 C C . ALA A 1 170 ? 37.515 -2.894 -33.810 1.00 61.34 170 ALA A C 1
ATOM 1290 O O . ALA A 1 170 ? 37.149 -2.167 -34.727 1.00 61.34 170 ALA A O 1
ATOM 1291 N N . VAL A 1 171 ? 37.979 -4.129 -34.034 1.00 62.41 171 VAL A N 1
ATOM 1292 C CA . VAL A 1 171 ? 38.052 -4.738 -35.372 1.00 62.41 171 VAL A CA 1
ATOM 1293 C C . VAL A 1 171 ? 36.662 -5.064 -35.942 1.00 62.41 171 VAL A C 1
ATOM 1295 O O . VAL A 1 171 ? 36.438 -4.866 -37.134 1.00 62.41 171 VAL A O 1
ATOM 1298 N N . LEU A 1 172 ? 35.725 -5.535 -35.110 1.00 62.44 172 LEU A N 1
ATOM 1299 C CA . LEU A 1 172 ? 34.339 -5.848 -35.501 1.00 62.44 172 LEU A CA 1
ATOM 1300 C C . LEU A 1 172 ? 33.437 -4.608 -35.644 1.00 62.44 172 LEU A C 1
ATOM 1302 O O . LEU A 1 172 ? 32.373 -4.694 -36.255 1.00 62.44 172 LEU A O 1
ATOM 1306 N N . LEU A 1 173 ? 33.839 -3.469 -35.080 1.00 65.75 173 LEU A N 1
ATOM 1307 C CA . LEU A 1 173 ? 33.112 -2.201 -35.160 1.00 65.75 173 LEU A CA 1
ATOM 1308 C C . LEU A 1 173 ? 33.731 -1.217 -36.161 1.00 65.75 173 LEU A C 1
ATOM 1310 O O . LEU A 1 173 ? 33.145 -0.168 -36.405 1.00 65.75 173 LEU A O 1
ATOM 1314 N N . ASP A 1 174 ? 34.868 -1.552 -36.780 1.00 71.88 174 ASP A N 1
ATOM 1315 C CA . ASP A 1 174 ? 35.493 -0.726 -37.815 1.00 71.88 174 ASP A CA 1
ATOM 1316 C C . ASP A 1 174 ? 34.664 -0.786 -39.118 1.00 71.88 174 ASP A C 1
ATOM 1318 O O . ASP A 1 174 ? 34.564 -1.852 -39.737 1.00 71.88 174 ASP A O 1
ATOM 1322 N N . PRO A 1 175 ? 34.059 0.330 -39.567 1.00 64.69 175 PRO A N 1
ATOM 1323 C CA . PRO A 1 175 ? 33.214 0.362 -40.760 1.00 64.69 175 PRO A CA 1
ATOM 1324 C C . PRO A 1 175 ? 34.018 0.353 -42.072 1.00 64.69 175 PRO A C 1
ATOM 1326 O O . PRO A 1 175 ? 33.443 0.181 -43.154 1.00 64.69 175 PRO A O 1
ATOM 1329 N N . THR A 1 176 ? 35.337 0.556 -42.007 1.00 71.81 176 THR A N 1
ATOM 1330 C CA . THR A 1 176 ? 36.223 0.595 -43.182 1.00 71.81 176 THR A CA 1
ATOM 1331 C C . THR A 1 176 ? 36.797 -0.774 -43.539 1.00 71.81 176 THR A C 1
ATOM 1333 O O . THR A 1 176 ? 37.247 -0.977 -44.667 1.00 71.81 176 THR A O 1
ATOM 1336 N N . ARG A 1 177 ? 36.720 -1.746 -42.622 1.00 72.69 177 ARG A N 1
ATOM 1337 C CA . ARG A 1 177 ? 37.192 -3.112 -42.860 1.00 72.69 177 ARG A CA 1
ATOM 1338 C C . ARG A 1 177 ? 36.164 -3.950 -43.607 1.00 72.69 177 ARG A C 1
ATOM 1340 O O . ARG A 1 177 ? 35.046 -4.167 -43.140 1.00 72.69 177 ARG A O 1
ATOM 1347 N N . MET A 1 178 ? 36.594 -4.500 -44.738 1.00 59.03 178 MET A N 1
ATOM 1348 C CA . MET A 1 178 ? 35.848 -5.524 -45.467 1.00 59.03 178 MET A CA 1
ATOM 1349 C C . MET A 1 178 ? 35.671 -6.752 -44.557 1.00 59.03 178 MET A C 1
ATOM 1351 O O . MET A 1 178 ? 36.640 -7.216 -43.960 1.00 59.03 178 MET A O 1
ATOM 1355 N N . HIS A 1 179 ? 34.435 -7.254 -44.445 1.00 68.31 179 HIS A N 1
ATOM 1356 C CA . HIS A 1 179 ? 33.988 -8.345 -43.551 1.00 68.31 179 HIS A CA 1
ATOM 1357 C C . HIS A 1 179 ? 33.730 -7.995 -42.071 1.00 68.31 179 HIS A C 1
ATOM 1359 O O . HIS A 1 179 ? 33.440 -8.893 -41.282 1.00 68.31 179 HIS A O 1
ATOM 1365 N N . SER A 1 180 ? 33.748 -6.715 -41.687 1.00 79.56 180 SER A N 1
ATOM 1366 C CA . SER A 1 180 ? 33.226 -6.275 -40.384 1.00 79.56 180 SER A CA 1
ATOM 1367 C C . SER A 1 180 ? 31.683 -6.277 -40.371 1.00 79.56 180 SER A C 1
ATOM 1369 O O . SER A 1 180 ? 31.078 -5.834 -41.355 1.00 79.56 180 SER A O 1
ATOM 1371 N N . PRO A 1 181 ? 31.017 -6.704 -39.277 1.00 77.50 181 PRO A N 1
ATOM 1372 C CA . PRO A 1 181 ? 29.567 -6.559 -39.112 1.00 77.50 181 PRO A CA 1
ATOM 1373 C C . PRO A 1 181 ? 29.064 -5.128 -39.355 1.00 77.50 181 PRO A C 1
ATOM 1375 O O . PRO A 1 181 ? 28.012 -4.937 -39.960 1.00 77.50 181 PRO A O 1
ATOM 1378 N N . MET A 1 182 ? 29.837 -4.107 -38.966 1.00 80.31 182 MET A N 1
ATOM 1379 C CA . MET A 1 182 ? 29.483 -2.704 -39.229 1.00 80.31 182 MET A CA 1
ATOM 1380 C C . MET A 1 182 ? 29.600 -2.316 -40.703 1.00 80.31 182 MET A C 1
ATOM 1382 O O . MET A 1 182 ? 28.830 -1.484 -41.185 1.00 80.31 182 MET A O 1
ATOM 1386 N N . HIS A 1 183 ? 30.512 -2.940 -41.448 1.00 81.25 183 HIS A N 1
ATOM 1387 C CA . HIS A 1 183 ? 30.602 -2.738 -42.891 1.00 81.25 183 HIS A CA 1
ATOM 1388 C C . HIS A 1 183 ? 29.395 -3.343 -43.619 1.00 81.25 183 HIS A C 1
ATOM 1390 O O . HIS A 1 183 ? 28.825 -2.689 -44.493 1.00 81.25 183 HIS A O 1
ATOM 1396 N N . GLN A 1 184 ? 28.976 -4.550 -43.220 1.00 80.25 184 GLN A N 1
ATOM 1397 C CA . GLN A 1 184 ? 27.780 -5.214 -43.754 1.00 80.25 184 GLN A CA 1
ATOM 1398 C C . GLN A 1 184 ? 26.517 -4.404 -43.444 1.00 80.25 184 GLN A C 1
ATOM 1400 O O . GLN A 1 184 ? 25.774 -4.061 -44.359 1.00 80.25 184 GLN A O 1
ATOM 1405 N N . PHE A 1 185 ? 26.343 -3.978 -42.190 1.00 82.44 185 PHE A N 1
ATOM 1406 C CA . PHE A 1 185 ? 25.217 -3.134 -41.790 1.00 82.44 185 PHE A CA 1
ATOM 1407 C C . PHE A 1 185 ? 25.167 -1.814 -42.575 1.00 82.44 185 PHE A C 1
ATOM 1409 O O . PHE A 1 185 ? 24.123 -1.433 -43.103 1.00 82.44 185 PHE A O 1
ATOM 1416 N N . ARG A 1 186 ? 26.309 -1.128 -42.739 1.00 82.75 186 ARG A N 1
ATOM 1417 C CA . ARG A 1 186 ? 26.383 0.095 -43.554 1.00 82.75 186 ARG A CA 1
ATOM 1418 C C . ARG A 1 186 ? 25.989 -0.167 -45.011 1.00 82.75 186 ARG A C 1
ATOM 1420 O O . ARG A 1 186 ? 25.333 0.679 -45.624 1.00 82.75 186 ARG A O 1
ATOM 1427 N N . GLN A 1 187 ? 26.393 -1.306 -45.572 1.00 83.94 187 GLN A N 1
ATOM 1428 C CA . GLN A 1 187 ? 26.076 -1.690 -46.947 1.00 83.94 187 GLN A CA 1
ATOM 1429 C C . GLN A 1 187 ? 24.581 -1.983 -47.123 1.00 83.94 187 GLN A C 1
ATOM 1431 O O . GLN A 1 187 ? 23.983 -1.488 -48.077 1.00 83.94 187 GLN A O 1
ATOM 1436 N N . GLU A 1 188 ? 23.970 -2.707 -46.184 1.00 85.88 188 GLU A N 1
ATOM 1437 C CA . GLU A 1 188 ? 22.532 -2.993 -46.174 1.00 85.88 188 GLU A CA 1
ATOM 1438 C C . GLU A 1 188 ? 21.700 -1.715 -46.057 1.00 85.88 188 GLU A C 1
ATOM 1440 O O . GLU A 1 188 ? 20.791 -1.494 -46.856 1.00 85.88 188 GLU A O 1
ATOM 1445 N N . ILE A 1 189 ? 22.058 -0.822 -45.130 1.00 86.12 189 ILE A N 1
ATOM 1446 C CA . ILE A 1 189 ? 21.387 0.472 -44.964 1.00 86.12 189 ILE A CA 1
ATOM 1447 C C . ILE A 1 189 ? 21.520 1.328 -46.230 1.00 86.12 189 ILE A C 1
ATOM 1449 O O . ILE A 1 189 ? 20.532 1.886 -46.708 1.00 86.12 189 ILE A O 1
ATOM 1453 N N . SER A 1 190 ? 22.713 1.388 -46.829 1.00 86.69 190 SER A N 1
ATOM 1454 C CA . SER A 1 190 ? 22.933 2.143 -48.072 1.00 86.69 190 SER A CA 1
ATOM 1455 C C . SER A 1 190 ? 22.129 1.573 -49.247 1.00 86.69 190 SER A C 1
ATOM 1457 O O . SER A 1 190 ? 21.598 2.334 -50.056 1.00 86.69 190 SER A O 1
ATOM 1459 N N . ALA A 1 191 ? 22.011 0.246 -49.348 1.00 88.81 191 ALA A N 1
ATOM 1460 C CA . ALA A 1 191 ? 21.180 -0.410 -50.356 1.00 88.81 191 ALA A CA 1
ATOM 1461 C C . ALA A 1 191 ? 19.682 -0.152 -50.115 1.00 88.81 191 ALA A C 1
ATOM 1463 O O . ALA A 1 191 ? 18.946 0.133 -51.061 1.00 88.81 191 ALA A O 1
ATOM 1464 N N . GLY A 1 192 ? 19.244 -0.179 -48.853 1.00 86.75 192 GLY A N 1
ATOM 1465 C CA . GLY A 1 192 ? 17.881 0.165 -48.453 1.00 86.75 192 GLY A CA 1
ATOM 1466 C C . GLY A 1 192 ? 17.499 1.594 -48.845 1.00 86.75 192 GLY A C 1
ATOM 1467 O O . GLY A 1 192 ? 16.438 1.800 -49.434 1.00 86.75 192 GLY A O 1
ATOM 1468 N N . PHE A 1 193 ? 18.383 2.568 -48.603 1.00 87.94 193 PHE A N 1
ATOM 1469 C CA . PHE A 1 193 ? 18.152 3.960 -49.001 1.00 87.94 193 PHE A CA 1
ATOM 1470 C C . PHE A 1 193 ? 18.048 4.138 -50.519 1.00 87.94 193 PHE A C 1
ATOM 1472 O O . PHE A 1 193 ? 17.125 4.812 -50.970 1.00 87.94 193 PHE A O 1
ATOM 1479 N N . LYS A 1 194 ? 18.904 3.480 -51.313 1.00 89.06 194 LYS A N 1
ATOM 1480 C CA . LYS A 1 194 ? 18.783 3.502 -52.784 1.00 89.06 194 LYS A CA 1
ATOM 1481 C C . LYS A 1 194 ? 17.453 2.922 -53.262 1.00 89.06 194 LYS A C 1
ATOM 1483 O O . LYS A 1 194 ? 16.792 3.510 -54.109 1.00 89.06 194 LYS A O 1
ATOM 1488 N N . SER A 1 195 ? 17.022 1.802 -52.679 1.00 87.94 195 SER A N 1
ATOM 1489 C CA . SER A 1 195 ? 15.735 1.197 -53.044 1.00 87.94 195 SER A CA 1
ATOM 1490 C C . SER A 1 195 ? 14.548 2.103 -52.698 1.00 87.94 195 SER A C 1
ATOM 1492 O O . SER A 1 195 ? 13.559 2.147 -53.432 1.00 87.94 195 SER A O 1
ATOM 1494 N N . LEU A 1 196 ? 14.628 2.833 -51.583 1.00 82.56 196 LEU A N 1
ATOM 1495 C CA . LEU A 1 196 ? 13.610 3.812 -51.205 1.00 82.56 196 LEU A CA 1
ATOM 1496 C C . LEU A 1 196 ? 13.580 5.004 -52.164 1.00 82.56 196 LEU A C 1
ATOM 1498 O O . LEU A 1 196 ? 12.493 5.417 -52.562 1.00 82.56 196 LEU A O 1
ATOM 1502 N N . GLU A 1 197 ? 14.744 5.517 -52.560 1.00 86.00 197 GLU A N 1
ATOM 1503 C CA . GLU A 1 197 ? 14.870 6.609 -53.529 1.00 86.00 197 GLU A CA 1
ATOM 1504 C C . GLU A 1 197 ? 14.228 6.239 -54.876 1.00 86.00 197 GLU A C 1
ATOM 1506 O O . GLU A 1 197 ? 13.371 6.968 -55.375 1.00 86.00 197 GLU A O 1
ATOM 1511 N N . GLU A 1 198 ? 14.532 5.053 -55.411 1.00 89.38 198 GLU A N 1
ATOM 1512 C CA . GLU A 1 198 ? 13.937 4.548 -56.659 1.00 89.38 198 GLU A CA 1
ATOM 1513 C C . GLU A 1 198 ? 12.403 4.454 -56.584 1.00 89.38 198 GLU A C 1
ATOM 1515 O O . GLU A 1 198 ? 11.693 4.828 -57.523 1.00 89.38 198 GLU A O 1
ATOM 1520 N N . ARG A 1 199 ? 11.866 3.986 -55.450 1.00 87.50 199 ARG A N 1
ATOM 1521 C CA . ARG A 1 199 ? 10.412 3.906 -55.232 1.00 87.50 199 ARG A CA 1
ATOM 1522 C C . ARG A 1 199 ? 9.769 5.284 -55.146 1.00 87.50 199 ARG A C 1
ATOM 1524 O O . ARG A 1 199 ? 8.668 5.458 -55.665 1.00 87.50 199 ARG A O 1
ATOM 1531 N N . LEU A 1 200 ? 10.430 6.244 -54.502 1.00 85.00 200 LEU A N 1
ATOM 1532 C CA . LEU A 1 200 ? 9.925 7.609 -54.380 1.00 85.00 200 LEU A CA 1
ATOM 1533 C C . LEU A 1 200 ? 9.808 8.265 -55.762 1.00 85.00 200 LEU A C 1
ATOM 1535 O O . LEU A 1 200 ? 8.737 8.762 -56.109 1.00 85.00 200 LEU A O 1
ATOM 1539 N N . VAL A 1 201 ? 10.852 8.147 -56.589 1.00 90.38 201 VAL A N 1
ATOM 1540 C CA . VAL A 1 201 ? 10.857 8.649 -57.974 1.00 90.38 201 VAL A CA 1
ATOM 1541 C C . VAL A 1 201 ? 9.728 8.019 -58.797 1.00 90.38 201 VAL A C 1
ATOM 1543 O O . VAL A 1 201 ? 9.018 8.716 -59.525 1.00 90.38 201 VAL A O 1
ATOM 1546 N N . ALA A 1 202 ? 9.501 6.709 -58.659 1.00 86.88 202 ALA A N 1
ATOM 1547 C CA . ALA A 1 202 ? 8.408 6.030 -59.354 1.00 86.88 202 ALA A CA 1
ATOM 1548 C C . ALA A 1 202 ? 7.018 6.538 -58.918 1.00 86.88 202 ALA A C 1
ATOM 1550 O O . ALA A 1 202 ? 6.121 6.698 -59.753 1.00 86.88 202 ALA A O 1
ATOM 1551 N N . ILE A 1 203 ? 6.829 6.814 -57.623 1.00 83.94 203 ILE A N 1
ATOM 1552 C CA . ILE A 1 203 ? 5.578 7.367 -57.087 1.00 83.94 203 ILE A CA 1
ATOM 1553 C C . ILE A 1 203 ? 5.342 8.784 -57.614 1.00 83.94 203 ILE A C 1
ATOM 1555 O O . ILE A 1 203 ? 4.230 9.084 -58.055 1.00 83.94 203 ILE A O 1
ATOM 1559 N N . GLU A 1 204 ? 6.367 9.634 -57.611 1.00 82.31 204 GLU A N 1
ATOM 1560 C CA . GLU A 1 204 ? 6.278 11.004 -58.122 1.00 82.31 204 GLU A CA 1
ATOM 1561 C C . GLU A 1 204 ? 5.953 11.030 -59.619 1.00 82.31 204 GLU A C 1
ATOM 1563 O O . GLU A 1 204 ? 5.029 11.733 -60.035 1.00 82.31 204 GLU A O 1
ATOM 1568 N N . ALA A 1 205 ? 6.614 10.190 -60.422 1.00 88.12 205 ALA A N 1
ATOM 1569 C CA . ALA A 1 205 ? 6.317 10.052 -61.847 1.00 88.12 205 ALA A CA 1
ATOM 1570 C C . ALA A 1 205 ? 4.862 9.608 -62.089 1.00 88.12 205 ALA A C 1
ATOM 1572 O O . ALA A 1 205 ? 4.158 10.169 -62.935 1.00 88.12 205 ALA A O 1
ATOM 1573 N N . ALA A 1 206 ? 4.369 8.645 -61.305 1.00 80.81 206 ALA A N 1
ATOM 1574 C CA . ALA A 1 206 ? 2.983 8.194 -61.387 1.00 80.81 206 ALA A CA 1
ATOM 1575 C C . ALA A 1 206 ? 1.982 9.274 -60.933 1.00 80.81 206 ALA A C 1
ATOM 1577 O O . ALA A 1 206 ? 0.878 9.367 -61.474 1.00 80.81 206 ALA A O 1
ATOM 1578 N N . ALA A 1 207 ? 2.326 10.091 -59.936 1.00 76.81 207 ALA A N 1
ATOM 1579 C CA . ALA A 1 207 ? 1.496 11.207 -59.490 1.00 76.81 207 ALA A CA 1
ATOM 1580 C C . ALA A 1 207 ? 1.415 12.311 -60.557 1.00 76.81 207 ALA A C 1
ATOM 1582 O O . ALA A 1 207 ? 0.312 12.766 -60.874 1.00 76.81 207 ALA A O 1
ATOM 1583 N N . ALA A 1 208 ? 2.548 12.673 -61.165 1.00 79.75 208 ALA A N 1
ATOM 1584 C CA . ALA A 1 208 ? 2.621 13.655 -62.243 1.00 79.75 208 ALA A CA 1
ATOM 1585 C C . ALA A 1 208 ? 1.807 13.220 -63.475 1.00 79.75 208 ALA A C 1
ATOM 1587 O O . ALA A 1 208 ? 1.011 14.004 -63.998 1.00 79.75 208 ALA A O 1
ATOM 1588 N N . ALA A 1 209 ? 1.921 11.951 -63.885 1.00 78.88 209 ALA A N 1
ATOM 1589 C CA . ALA A 1 209 ? 1.144 11.397 -64.996 1.00 78.88 209 ALA A CA 1
ATOM 1590 C C . ALA A 1 209 ? -0.374 11.476 -64.744 1.00 78.88 209 ALA A C 1
ATOM 1592 O O . ALA A 1 209 ? -1.123 11.950 -65.600 1.00 78.88 209 ALA A O 1
ATOM 1593 N N . ARG A 1 210 ? -0.829 11.098 -63.538 1.00 74.25 210 ARG A N 1
ATOM 1594 C CA . ARG A 1 210 ? -2.246 11.220 -63.145 1.00 74.25 210 ARG A CA 1
ATOM 1595 C C . ARG A 1 210 ? -2.715 12.677 -63.099 1.00 74.25 210 ARG A C 1
ATOM 1597 O O . ARG A 1 210 ? -3.869 12.955 -63.410 1.00 74.25 210 ARG A O 1
ATOM 1604 N N . GLY A 1 211 ? -1.854 13.610 -62.690 1.00 72.81 211 GLY A N 1
ATOM 1605 C CA . GLY A 1 211 ? -2.151 15.045 -62.718 1.00 72.81 211 GLY A CA 1
ATOM 1606 C C . GLY A 1 211 ? -2.405 15.553 -64.140 1.00 72.81 211 GLY A C 1
ATOM 1607 O O . GLY A 1 211 ? -3.428 16.189 -64.393 1.00 72.81 211 GLY A O 1
ATOM 1608 N N . ALA A 1 212 ? -1.527 15.197 -65.080 1.00 74.81 212 ALA A N 1
ATOM 1609 C CA . ALA A 1 212 ? -1.658 15.576 -66.485 1.00 74.81 212 ALA A CA 1
ATOM 1610 C C . ALA A 1 212 ? -2.915 14.983 -67.151 1.00 74.81 212 ALA A C 1
ATOM 1612 O O . ALA A 1 212 ? -3.588 15.669 -67.922 1.00 74.81 212 ALA A O 1
ATOM 1613 N N . GLU A 1 213 ? -3.270 13.732 -66.840 1.00 72.56 213 GLU A N 1
ATOM 1614 C CA . GLU A 1 213 ? -4.493 13.095 -67.349 1.00 72.56 213 GLU A CA 1
ATOM 1615 C C . GLU A 1 213 ? -5.766 13.781 -66.830 1.00 72.56 213 GLU A C 1
ATOM 1617 O O . GLU A 1 213 ? -6.690 14.045 -67.606 1.00 72.56 213 GLU A O 1
ATOM 1622 N N . ARG A 1 214 ? -5.803 14.138 -65.538 1.00 67.94 214 ARG A N 1
ATOM 1623 C CA . ARG A 1 214 ? -6.927 14.889 -64.956 1.00 67.94 214 ARG A CA 1
ATOM 1624 C C . ARG A 1 214 ? -7.071 16.273 -65.577 1.00 67.94 2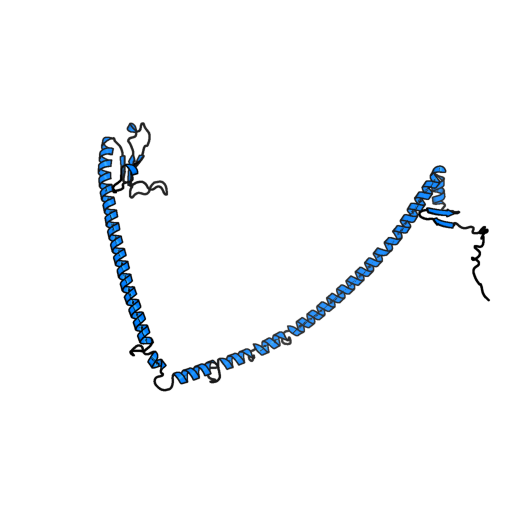14 ARG A C 1
ATOM 1626 O O . ARG A 1 214 ? -8.188 16.654 -65.902 1.00 67.94 214 ARG A O 1
ATOM 1633 N N . ALA A 1 215 ? -5.967 16.990 -65.792 1.00 70.69 215 ALA A N 1
ATOM 1634 C CA . ALA A 1 215 ? -5.993 18.303 -66.438 1.00 70.69 215 ALA A CA 1
ATOM 1635 C C . ALA A 1 215 ? -6.548 18.225 -67.871 1.00 70.69 215 ALA A C 1
ATOM 1637 O O . ALA A 1 215 ? -7.412 19.014 -68.240 1.00 70.69 215 ALA A O 1
ATOM 1638 N N . ARG A 1 216 ? -6.122 17.225 -68.659 1.00 72.69 216 ARG A N 1
ATOM 1639 C CA . ARG A 1 216 ? -6.668 16.990 -70.009 1.00 72.69 216 ARG A CA 1
ATOM 1640 C C . ARG A 1 216 ? -8.148 16.613 -69.990 1.00 72.69 216 ARG A C 1
ATOM 1642 O O . ARG A 1 216 ? -8.887 17.038 -70.869 1.00 72.69 216 ARG A O 1
ATOM 1649 N N . SER A 1 217 ? -8.574 15.809 -69.019 1.00 70.12 217 SER A N 1
ATOM 1650 C CA . SER A 1 217 ? -9.978 15.395 -68.895 1.00 70.12 217 SER A CA 1
ATOM 1651 C C . SER A 1 217 ? -10.880 16.561 -68.483 1.00 70.12 217 SER A C 1
ATOM 1653 O O . SER A 1 217 ? -11.967 16.703 -69.029 1.00 70.12 217 SER A O 1
ATOM 1655 N N . ALA A 1 218 ? -10.413 17.422 -67.573 1.00 71.12 218 ALA A N 1
ATOM 1656 C CA . ALA A 1 218 ? -11.125 18.636 -67.180 1.00 71.12 218 ALA A CA 1
ATOM 1657 C C . ALA A 1 218 ? -11.236 19.639 -68.341 1.00 71.12 218 ALA A C 1
ATOM 1659 O O . ALA A 1 218 ? -12.312 20.183 -68.561 1.00 71.12 218 ALA A O 1
ATOM 1660 N N . ALA A 1 219 ? -10.163 19.824 -69.121 1.00 73.62 219 ALA A N 1
ATOM 1661 C CA . ALA A 1 219 ? -10.182 20.686 -70.306 1.00 73.62 219 ALA A CA 1
ATOM 1662 C C . ALA A 1 219 ? -11.225 20.227 -71.341 1.00 73.62 219 ALA A C 1
ATOM 1664 O O . ALA A 1 219 ? -12.030 21.032 -71.787 1.00 73.62 219 ALA A O 1
ATOM 1665 N N . LYS A 1 220 ? -11.288 18.919 -71.636 1.00 76.56 220 LYS A N 1
ATOM 1666 C CA . LYS A 1 220 ? -12.312 18.357 -72.537 1.00 76.56 220 LYS A CA 1
ATOM 1667 C C . LYS A 1 220 ? -13.744 18.581 -72.043 1.00 76.56 220 LYS A C 1
ATOM 1669 O O . LYS A 1 220 ? -14.629 18.823 -72.854 1.00 76.56 220 LYS A O 1
ATOM 1674 N N . GLY A 1 221 ? -13.970 18.480 -70.730 1.00 75.69 221 GLY A N 1
ATOM 1675 C CA . GLY A 1 221 ? -15.273 18.783 -70.131 1.00 75.69 221 GLY A CA 1
ATOM 1676 C C . GLY A 1 221 ? -15.690 20.233 -70.385 1.00 75.69 221 GLY A C 1
ATOM 1677 O O . GLY A 1 221 ? -16.807 20.468 -70.833 1.00 75.69 221 GLY A O 1
ATOM 1678 N N . GLY A 1 222 ? -14.756 21.173 -70.204 1.00 77.69 222 GLY A N 1
ATOM 1679 C CA . GLY A 1 222 ? -14.967 22.587 -70.522 1.00 77.69 222 GLY A CA 1
ATOM 1680 C C . GLY A 1 222 ? -15.289 22.830 -71.998 1.00 77.69 222 GLY A C 1
ATOM 1681 O O . GLY A 1 222 ? -16.283 23.484 -72.293 1.00 77.69 222 GLY A O 1
ATOM 1682 N N . ASP A 1 223 ? -14.525 22.235 -72.922 1.00 83.06 223 ASP A N 1
ATOM 1683 C CA . ASP A 1 223 ? -14.773 22.369 -74.369 1.00 83.06 223 ASP A CA 1
ATOM 1684 C C . ASP A 1 223 ? -16.188 21.883 -74.760 1.00 83.06 223 ASP A C 1
ATOM 1686 O O . ASP A 1 223 ? -16.853 22.466 -75.621 1.00 83.06 223 ASP A O 1
ATOM 1690 N N . PHE A 1 224 ? -16.667 20.805 -74.128 1.00 82.00 224 PHE A N 1
ATOM 1691 C CA . PHE A 1 224 ? -18.009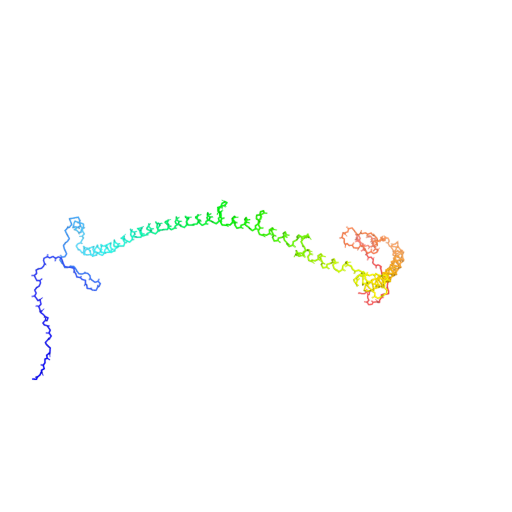 20.268 -74.362 1.00 82.00 224 PHE A CA 1
ATOM 1692 C C . PHE A 1 224 ? -19.110 21.167 -73.787 1.00 82.00 224 PHE A C 1
ATOM 1694 O O . PHE A 1 224 ? -20.139 21.373 -74.434 1.00 82.00 224 PHE A O 1
ATOM 1701 N N . GLU A 1 225 ? -18.898 21.717 -72.592 1.00 83.44 225 GLU A N 1
ATOM 1702 C CA . GLU A 1 225 ? -19.798 22.707 -72.005 1.00 83.44 225 GLU A CA 1
ATOM 1703 C C . GLU A 1 225 ? -19.889 23.968 -72.871 1.00 83.44 225 GLU A C 1
ATOM 1705 O O . GLU A 1 225 ? -20.995 24.430 -73.130 1.00 83.44 225 GLU A O 1
ATOM 1710 N N . ASP A 1 226 ? -18.770 24.487 -73.381 1.00 85.50 226 ASP A N 1
ATOM 1711 C CA . ASP A 1 226 ? -18.746 25.671 -74.253 1.00 85.50 226 ASP A CA 1
ATOM 1712 C C . ASP A 1 226 ? -19.569 25.445 -75.534 1.00 85.50 226 ASP A C 1
ATOM 1714 O O . ASP A 1 226 ? -20.337 26.310 -75.971 1.00 85.50 226 ASP A O 1
ATOM 1718 N N . LEU A 1 227 ? -19.466 24.247 -76.123 1.00 86.25 227 LEU A N 1
ATOM 1719 C CA . LEU A 1 227 ? -20.291 23.866 -77.267 1.00 86.25 227 LEU A CA 1
ATOM 1720 C C . LEU A 1 227 ? -21.781 23.828 -76.894 1.00 86.25 227 LEU A C 1
ATOM 1722 O O . LEU A 1 227 ? -22.607 24.382 -77.623 1.00 86.25 227 LEU A O 1
ATOM 1726 N N . LEU A 1 228 ? -22.134 23.205 -75.767 1.00 86.31 228 LEU A N 1
ATOM 1727 C CA . LEU A 1 228 ? -23.522 23.136 -75.302 1.00 86.31 228 LEU A CA 1
ATOM 1728 C C . LEU A 1 228 ? -24.102 24.513 -74.982 1.00 86.31 228 LEU A C 1
ATOM 1730 O O . LEU A 1 228 ? -25.255 24.765 -75.328 1.00 86.31 228 LEU A O 1
ATOM 1734 N N . GLU A 1 229 ? -23.318 25.406 -74.382 1.00 86.75 229 GLU A N 1
ATOM 1735 C CA . GLU A 1 229 ? -23.716 26.787 -74.109 1.00 86.75 229 GLU A CA 1
ATOM 1736 C C . GLU A 1 229 ? -24.126 27.496 -75.398 1.00 86.75 229 GLU A C 1
ATOM 1738 O O . GLU A 1 229 ? -25.192 28.110 -75.455 1.00 86.75 229 GLU A O 1
ATOM 1743 N N . SER A 1 230 ? -23.317 27.362 -76.456 1.00 87.69 230 SER A N 1
ATOM 1744 C CA . SER A 1 230 ? -23.618 27.979 -77.749 1.00 87.69 230 SER A CA 1
ATOM 1745 C C . SER A 1 230 ? -24.946 27.474 -78.329 1.00 87.69 230 SER A C 1
ATOM 1747 O O . SER A 1 230 ? -25.805 28.273 -78.704 1.00 87.69 230 SER A O 1
ATOM 1749 N N . MET A 1 231 ? -25.166 26.155 -78.307 1.00 88.06 231 MET A N 1
ATOM 1750 C CA . MET A 1 231 ? -26.376 25.526 -78.841 1.00 88.06 231 MET A CA 1
ATOM 1751 C C . MET A 1 231 ? -27.627 25.881 -78.028 1.00 88.06 231 MET A C 1
ATOM 1753 O O . MET A 1 231 ? -28.675 26.192 -78.597 1.00 88.06 231 MET A O 1
ATOM 1757 N N . LEU A 1 232 ? -27.534 25.834 -76.696 1.00 87.44 232 LEU A N 1
ATOM 1758 C CA . LEU A 1 232 ? -28.631 26.198 -75.800 1.00 87.44 232 LEU A CA 1
ATOM 1759 C C . LEU A 1 232 ? -28.944 27.694 -75.892 1.00 87.44 232 LEU A C 1
ATOM 1761 O O . LEU A 1 232 ? -30.114 28.073 -75.876 1.00 87.44 232 LEU A O 1
ATOM 1765 N N . GLY A 1 233 ? -27.922 28.540 -76.034 1.00 86.19 233 GLY A N 1
ATOM 1766 C CA . GLY A 1 233 ? -28.079 29.981 -76.192 1.00 86.19 233 GLY A CA 1
ATOM 1767 C C . GLY A 1 233 ? -28.805 30.345 -77.485 1.00 86.19 233 GL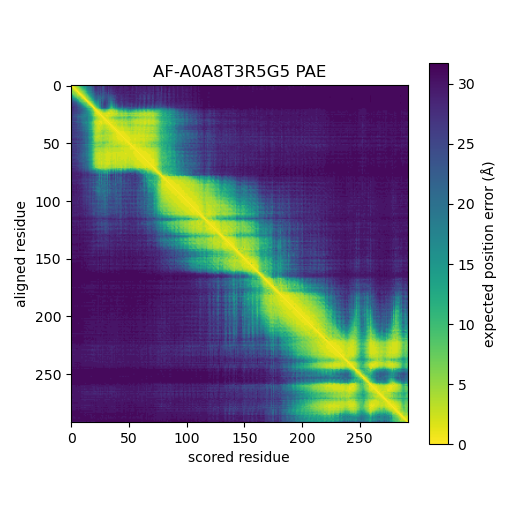Y A C 1
ATOM 1768 O O . GLY A 1 233 ? -29.677 31.216 -77.478 1.00 86.19 233 GLY A O 1
ATOM 1769 N N . ASP A 1 234 ? -28.504 29.654 -78.585 1.00 87.06 234 ASP A N 1
ATOM 1770 C CA . ASP A 1 234 ? -29.207 29.841 -79.856 1.00 87.06 234 ASP A CA 1
ATOM 1771 C C . ASP A 1 234 ? -30.693 29.461 -79.753 1.00 87.06 234 ASP A C 1
ATOM 1773 O O . ASP A 1 234 ? -31.551 30.201 -80.240 1.00 87.06 234 ASP A O 1
ATOM 1777 N N . LEU A 1 235 ? -31.012 28.360 -79.061 1.00 84.00 235 LEU A N 1
ATOM 1778 C CA . LEU A 1 235 ? -32.398 27.963 -78.790 1.00 84.00 235 LEU A CA 1
ATOM 1779 C C . LEU A 1 235 ? -33.125 28.988 -77.908 1.00 84.00 235 LEU A C 1
ATOM 1781 O O . LEU A 1 235 ? -34.244 29.388 -78.229 1.00 84.00 235 LEU A O 1
ATOM 1785 N N . ALA A 1 236 ? -32.479 29.450 -76.835 1.00 84.19 236 ALA A N 1
ATOM 1786 C CA . ALA A 1 236 ? -33.066 30.387 -75.883 1.00 84.19 236 ALA A CA 1
ATOM 1787 C C . ALA A 1 236 ? -33.424 31.733 -76.539 1.00 84.19 236 ALA A C 1
ATOM 1789 O O . ALA A 1 236 ? -34.537 32.242 -76.368 1.00 84.19 236 ALA A O 1
ATOM 1790 N N . ARG A 1 237 ? -32.528 32.274 -77.385 1.00 79.69 237 ARG A N 1
ATOM 1791 C CA . ARG A 1 237 ? -32.769 33.529 -78.123 1.00 79.69 237 ARG A CA 1
ATOM 1792 C C . ARG A 1 237 ? -33.983 33.458 -79.052 1.00 79.69 237 ARG A C 1
ATOM 1794 O O . ARG A 1 237 ? -34.632 34.479 -79.261 1.00 79.69 237 ARG A O 1
ATOM 1801 N N . GLY A 1 238 ? -34.296 32.283 -79.604 1.00 74.25 238 GLY A N 1
ATOM 1802 C CA . GLY A 1 238 ? -35.454 32.092 -80.483 1.00 74.25 238 GLY A CA 1
ATOM 1803 C C . GLY A 1 238 ? -36.805 32.175 -79.764 1.00 74.25 238 GLY A C 1
ATOM 1804 O O . GLY A 1 238 ? -37.799 32.557 -80.381 1.00 74.25 238 GLY A O 1
ATOM 1805 N N . CYS A 1 239 ? -36.837 31.855 -78.467 1.00 73.88 239 CYS A N 1
ATOM 1806 C CA . CYS A 1 239 ? -38.064 31.736 -77.672 1.00 73.88 239 CYS A CA 1
ATOM 1807 C C . CYS A 1 239 ? -38.248 32.855 -76.631 1.00 73.88 239 CYS A C 1
ATOM 1809 O O . CYS A 1 239 ? -39.342 33.002 -76.093 1.00 73.88 239 CYS A O 1
ATOM 1811 N N . GLY A 1 240 ? -37.216 33.669 -76.381 1.00 77.31 240 GLY A N 1
ATOM 1812 C CA . GLY A 1 240 ? -37.211 34.676 -75.310 1.00 77.31 240 GLY A CA 1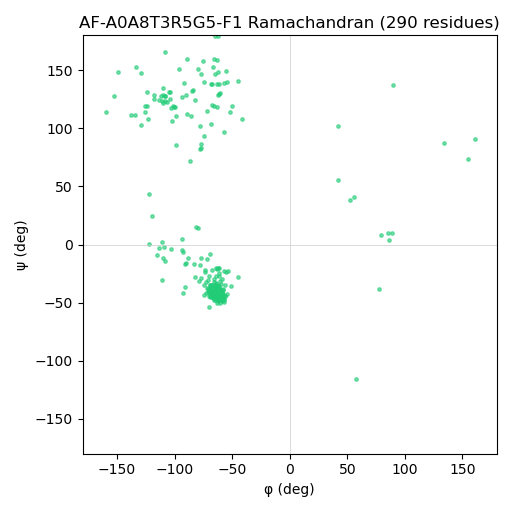
ATOM 1813 C C . GLY A 1 240 ? -36.788 34.124 -73.944 1.00 77.31 240 GLY A C 1
ATOM 1814 O O . GLY A 1 240 ? -36.917 34.822 -72.941 1.00 77.31 240 GLY A O 1
ATOM 1815 N N . ASP A 1 241 ? -36.278 32.892 -73.908 1.00 87.06 241 ASP A N 1
ATOM 1816 C CA . ASP A 1 241 ? -35.802 32.235 -72.692 1.00 87.06 241 ASP A CA 1
ATOM 1817 C C . ASP A 1 241 ? -34.441 32.812 -72.254 1.00 87.06 241 ASP A C 1
ATOM 1819 O O . ASP A 1 241 ? -33.679 33.357 -73.059 1.00 87.06 241 ASP A O 1
ATOM 1823 N N . LEU A 1 242 ? -34.111 32.662 -70.970 1.00 85.38 242 LEU A N 1
ATOM 1824 C CA . LEU A 1 242 ? -32.834 33.082 -70.387 1.00 85.38 242 LEU A CA 1
ATOM 1825 C C . LEU A 1 242 ? -31.980 31.862 -70.049 1.00 85.38 242 LEU A C 1
ATOM 1827 O O . LEU A 1 242 ? -32.434 30.967 -69.340 1.00 85.38 242 LEU A O 1
ATOM 1831 N N . LEU A 1 243 ? -30.737 31.837 -70.527 1.00 85.56 243 LEU A N 1
ATOM 1832 C CA . LEU A 1 243 ? -29.765 30.791 -70.217 1.00 85.56 243 LEU A CA 1
ATOM 1833 C C . LEU A 1 243 ? -28.683 31.342 -69.287 1.00 85.56 243 LEU A C 1
ATOM 1835 O O . LEU A 1 243 ? -27.980 32.278 -69.658 1.00 85.56 243 LEU A O 1
ATOM 1839 N N . ASP A 1 244 ? -28.512 30.701 -68.134 1.00 84.56 244 ASP A N 1
ATOM 1840 C CA . ASP A 1 244 ? -27.427 30.963 -67.193 1.00 84.56 244 ASP A CA 1
ATOM 1841 C C . ASP A 1 244 ? -26.448 29.782 -67.178 1.00 84.56 244 ASP A C 1
ATOM 1843 O O . ASP A 1 244 ? -26.847 28.632 -66.971 1.00 84.56 244 ASP A O 1
ATOM 1847 N N . ARG A 1 245 ? -25.150 30.054 -67.339 1.00 81.38 245 ARG A N 1
ATOM 1848 C CA . ARG A 1 245 ? -24.091 29.067 -67.092 1.00 81.38 245 ARG A CA 1
ATOM 1849 C C . ARG A 1 245 ? -23.727 29.085 -65.614 1.00 81.38 245 ARG A C 1
ATOM 1851 O O . ARG A 1 245 ? -23.147 30.045 -65.118 1.00 81.38 245 ARG A O 1
ATOM 1858 N N . THR A 1 246 ? -24.075 28.022 -64.900 1.00 73.31 246 THR A N 1
ATOM 1859 C CA . THR A 1 246 ? -23.955 27.949 -63.437 1.00 73.31 246 THR A CA 1
ATOM 1860 C C . THR A 1 246 ? -22.880 26.986 -62.946 1.00 73.31 246 THR A C 1
ATOM 1862 O O . THR A 1 246 ? -22.696 26.874 -61.734 1.00 73.31 246 THR A O 1
ATOM 1865 N N . GLY A 1 247 ? -22.138 26.340 -63.853 1.00 61.84 247 GLY A N 1
ATOM 1866 C CA . GLY A 1 247 ? -21.126 25.321 -63.535 1.00 61.84 247 GLY A CA 1
ATOM 1867 C C . GLY A 1 247 ? -20.047 25.741 -62.522 1.00 61.84 247 GLY A C 1
ATOM 1868 O O . GLY A 1 247 ? -19.484 24.889 -61.837 1.00 61.84 247 GLY A O 1
ATOM 1869 N N . THR A 1 248 ? -19.788 27.042 -62.344 1.00 56.25 248 THR A N 1
ATOM 1870 C CA . THR A 1 248 ? -18.832 27.565 -61.345 1.00 56.25 248 THR A CA 1
ATOM 1871 C C . THR A 1 248 ? -19.468 28.385 -60.215 1.00 56.25 248 THR A C 1
ATOM 1873 O O . THR A 1 248 ? -18.769 28.751 -59.267 1.00 56.25 248 THR A O 1
ATOM 1876 N N . GLU A 1 249 ? -20.785 28.624 -60.232 1.00 51.41 249 GLU A N 1
ATOM 1877 C CA . GLU A 1 249 ? -21.481 29.409 -59.206 1.00 51.41 249 GLU A CA 1
ATOM 1878 C C . GLU A 1 249 ? -22.281 28.530 -58.234 1.00 51.41 249 GLU A C 1
ATOM 1880 O O . GLU A 1 249 ? -23.176 27.771 -58.608 1.00 51.41 249 GLU A O 1
ATOM 1885 N N . SER A 1 250 ? -22.014 28.674 -56.932 1.00 47.28 250 SER A N 1
ATOM 1886 C CA . SER A 1 250 ? -22.766 27.962 -55.891 1.00 47.28 250 SER A CA 1
ATOM 1887 C C . SER A 1 250 ? -24.221 28.451 -55.810 1.00 47.28 250 SER A C 1
ATOM 1889 O O . SER A 1 250 ? -24.518 29.642 -55.911 1.00 47.28 250 SER A O 1
ATOM 1891 N N . GLY A 1 251 ? -25.157 27.512 -55.651 1.00 49.34 251 GLY A N 1
ATOM 1892 C CA . GLY A 1 251 ? -26.587 27.801 -55.552 1.00 49.34 251 GLY A CA 1
ATOM 1893 C C . GLY A 1 251 ? -26.983 28.640 -54.337 1.00 49.34 251 GLY A C 1
ATOM 1894 O O . GLY A 1 251 ? -26.285 28.667 -53.330 1.00 49.34 251 GLY A O 1
ATOM 1895 N N . THR A 1 252 ? -28.145 29.295 -54.411 1.00 48.56 252 THR A N 1
ATOM 1896 C CA . THR A 1 252 ? -28.717 30.107 -53.318 1.00 48.56 252 THR A CA 1
ATOM 1897 C C . THR A 1 252 ? -29.202 29.279 -52.116 1.00 48.56 252 THR A C 1
ATOM 1899 O O . THR A 1 252 ? -29.508 29.848 -51.073 1.00 48.56 252 THR A O 1
ATOM 1902 N N . LEU A 1 253 ? -29.220 27.941 -52.212 1.00 50.59 253 LEU A N 1
ATOM 1903 C CA . LEU A 1 253 ? -29.434 27.015 -51.094 1.00 50.59 253 LEU A CA 1
ATOM 1904 C C . LEU A 1 253 ? -28.137 26.252 -50.779 1.00 50.59 253 LEU A C 1
ATOM 1906 O O . LEU A 1 253 ? -27.597 25.545 -51.633 1.00 50.59 253 LEU A O 1
ATOM 1910 N N . MET A 1 254 ? -27.673 26.340 -49.527 1.00 39.41 254 MET A N 1
ATOM 1911 C CA . MET A 1 254 ? -26.561 25.540 -49.000 1.00 39.41 254 MET A CA 1
ATOM 1912 C C . MET A 1 254 ? -26.804 24.044 -49.279 1.00 39.41 254 MET A C 1
ATOM 1914 O O . MET A 1 254 ? -27.711 23.449 -48.700 1.00 39.41 254 MET A O 1
ATOM 1918 N N . LYS A 1 255 ? -25.950 23.448 -50.127 1.00 44.38 255 LYS A N 1
ATOM 1919 C CA . LYS A 1 255 ? -25.905 22.030 -50.565 1.00 44.38 255 LYS A CA 1
ATOM 1920 C C . LYS A 1 255 ? -26.718 21.615 -51.804 1.00 44.38 255 LYS A C 1
ATOM 1922 O O . LYS A 1 255 ? -26.734 20.423 -52.101 1.00 44.38 255 LYS A O 1
ATOM 1927 N N . SER A 1 256 ? -27.292 22.533 -52.584 1.00 50.31 256 SER A N 1
ATOM 1928 C CA . SER A 1 256 ? -27.783 22.188 -53.931 1.00 50.31 256 SER A CA 1
ATOM 1929 C C . SER A 1 256 ? -26.754 22.606 -54.978 1.00 50.31 256 SER A C 1
ATOM 1931 O O . SER A 1 256 ? -26.536 23.800 -55.187 1.00 50.31 256 SER A O 1
ATOM 1933 N N . LYS A 1 257 ? -26.097 21.636 -55.627 1.00 52.09 257 LYS A N 1
ATOM 1934 C CA . LYS A 1 257 ? -25.275 21.925 -56.809 1.00 52.09 257 LYS A CA 1
ATOM 1935 C C . LYS A 1 257 ? -26.226 22.398 -57.909 1.00 52.09 257 LYS A C 1
ATOM 1937 O O . LYS A 1 257 ? -27.160 21.674 -58.250 1.00 52.09 257 LYS A O 1
ATOM 1942 N N . LYS A 1 258 ? -26.050 23.629 -58.389 1.00 58.09 258 LYS A N 1
ATOM 1943 C CA . LYS A 1 258 ? -26.646 24.043 -59.662 1.00 58.09 258 LYS A CA 1
ATOM 1944 C C . LYS A 1 258 ? -25.997 23.152 -60.733 1.00 58.09 258 LYS A C 1
ATOM 1946 O O . LYS A 1 258 ? -24.810 22.860 -60.602 1.00 58.09 258 LYS A O 1
ATOM 1951 N N . GLY A 1 259 ? -26.769 22.648 -61.695 1.00 67.75 259 GLY A N 1
ATOM 1952 C CA . GLY A 1 259 ? -26.186 21.939 -62.843 1.00 67.75 259 GLY A CA 1
ATOM 1953 C C . GLY A 1 259 ? -25.287 22.871 -63.659 1.00 67.75 259 GLY A C 1
ATOM 1954 O O . GLY A 1 259 ? -25.155 24.053 -63.331 1.00 67.75 259 GLY A O 1
ATOM 1955 N N . ASP A 1 260 ? -24.686 22.367 -64.729 1.00 80.06 260 ASP A N 1
ATOM 1956 C CA . ASP A 1 260 ? -23.771 23.155 -65.567 1.00 80.06 260 ASP A CA 1
ATOM 1957 C C . ASP A 1 260 ? -24.469 24.372 -66.198 1.00 80.06 260 ASP A C 1
ATOM 1959 O O . ASP A 1 260 ? -23.900 25.467 -66.239 1.00 80.06 260 ASP A O 1
ATOM 1963 N N . PHE A 1 261 ? -25.746 24.218 -66.573 1.00 83.75 261 PHE A N 1
ATOM 1964 C CA . PHE A 1 261 ? -26.592 25.306 -67.070 1.00 83.75 261 PHE A CA 1
ATOM 1965 C C . PHE A 1 261 ? -27.975 25.319 -66.415 1.00 83.75 261 PHE A C 1
ATOM 1967 O O . PHE A 1 261 ? -28.521 24.280 -66.035 1.00 83.75 261 PHE A O 1
ATOM 1974 N N . VAL A 1 262 ? -28.586 26.500 -66.344 1.00 86.12 262 VAL A N 1
ATOM 1975 C CA . VAL A 1 262 ? -29.991 26.688 -65.977 1.00 86.12 262 VAL A CA 1
ATOM 1976 C C . VAL A 1 262 ? -30.681 27.502 -67.064 1.00 86.12 262 VAL A C 1
ATOM 1978 O O . VAL A 1 262 ? -30.316 28.643 -67.320 1.00 86.12 262 VAL A O 1
ATOM 1981 N N . LEU A 1 263 ? -31.698 26.919 -67.693 1.00 85.62 263 LEU A N 1
ATOM 1982 C CA . LEU A 1 263 ? -32.546 27.590 -68.673 1.00 85.62 263 LEU A CA 1
ATOM 1983 C C . LEU A 1 263 ? -33.864 28.002 -68.007 1.00 85.62 263 LEU A C 1
ATOM 1985 O O . LEU A 1 263 ? -34.625 27.148 -67.550 1.00 85.62 263 LEU A O 1
ATOM 1989 N N . THR A 1 264 ? -34.140 29.298 -67.956 1.00 87.38 264 THR A N 1
ATOM 1990 C CA . THR A 1 264 ? -35.386 29.876 -67.442 1.00 87.38 264 THR A CA 1
ATOM 1991 C C . THR A 1 264 ? -36.291 30.227 -68.615 1.00 87.38 264 THR A C 1
ATOM 1993 O O . THR A 1 264 ? -35.922 31.042 -69.457 1.00 87.38 264 THR A O 1
ATOM 1996 N N . LEU A 1 265 ? -37.467 29.604 -68.676 1.00 86.56 265 LEU A N 1
ATOM 1997 C CA . LEU A 1 265 ? -38.392 29.778 -69.796 1.00 86.56 265 LEU A CA 1
ATOM 1998 C C . LEU A 1 265 ? -39.149 31.112 -69.712 1.00 86.56 265 LEU A C 1
ATOM 2000 O O . LEU A 1 265 ? -39.498 31.562 -68.618 1.00 86.56 265 LEU A O 1
ATOM 2004 N N . ASP A 1 266 ? -39.464 31.715 -70.861 1.00 83.69 266 ASP A N 1
ATOM 2005 C CA . ASP A 1 266 ? -40.248 32.949 -70.924 1.00 83.69 266 ASP A CA 1
ATOM 2006 C C . ASP A 1 266 ? -41.649 32.741 -70.326 1.00 83.69 266 ASP A C 1
ATOM 2008 O O . ASP A 1 266 ? -42.408 31.828 -70.684 1.00 83.69 266 ASP A O 1
ATOM 2012 N N . ALA A 1 267 ? -42.026 33.638 -69.412 1.00 79.88 267 ALA A N 1
ATOM 2013 C CA . ALA A 1 267 ? -43.271 33.538 -68.663 1.00 79.88 267 ALA A CA 1
ATOM 2014 C C . ALA A 1 267 ? -44.522 33.568 -69.561 1.00 79.88 267 ALA A C 1
ATOM 2016 O O . ALA A 1 267 ? -45.561 33.038 -69.170 1.00 79.88 267 ALA A O 1
ATOM 2017 N N . LYS A 1 268 ? -44.470 34.147 -70.768 1.00 79.38 268 LYS A N 1
ATOM 2018 C CA . LYS A 1 268 ? -45.607 34.151 -71.704 1.00 79.38 268 LYS A CA 1
ATOM 2019 C C . LYS A 1 268 ? -45.846 32.760 -72.279 1.00 79.38 268 LYS A C 1
ATOM 2021 O O . LYS A 1 268 ? -47.000 32.355 -72.414 1.00 79.38 268 LYS A O 1
ATOM 2026 N N . ILE A 1 269 ? -44.776 32.018 -72.568 1.00 80.38 269 ILE A N 1
ATOM 2027 C CA . ILE A 1 269 ? -44.852 30.631 -73.048 1.00 80.38 269 ILE A CA 1
ATOM 2028 C C . ILE A 1 269 ? -45.276 29.709 -71.898 1.00 80.38 269 ILE A C 1
ATOM 2030 O O . ILE A 1 269 ? -46.167 28.874 -72.060 1.00 80.38 269 ILE A O 1
ATOM 2034 N N . ALA A 1 270 ? -44.726 29.929 -70.703 1.00 80.75 270 ALA A N 1
ATOM 2035 C CA . ALA A 1 270 ? -45.034 29.161 -69.497 1.00 80.75 270 ALA A CA 1
ATOM 2036 C C . ALA A 1 270 ? -46.353 29.568 -68.792 1.00 80.75 270 ALA A C 1
ATOM 2038 O O . ALA A 1 270 ? -46.590 29.186 -67.644 1.00 80.75 270 ALA A O 1
ATOM 2039 N N . ARG A 1 271 ? -47.233 30.338 -69.457 1.00 80.00 271 ARG A N 1
ATOM 2040 C CA . ARG A 1 271 ? -48.546 30.788 -68.938 1.00 80.00 271 ARG A CA 1
ATOM 2041 C C . AR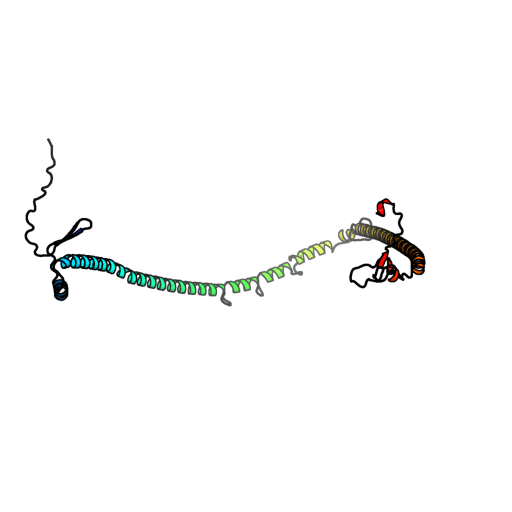G A 1 271 ? -48.475 31.464 -67.556 1.00 80.00 271 ARG A C 1
ATOM 2043 O O . ARG A 1 271 ? -49.347 31.264 -66.714 1.00 80.00 271 ARG A O 1
ATOM 2050 N N . GLY A 1 272 ? -47.437 32.259 -67.327 1.00 77.88 272 GLY A N 1
ATOM 2051 C CA . GLY A 1 272 ? -47.195 33.025 -66.103 1.00 77.88 272 GLY A CA 1
ATOM 2052 C C . GLY A 1 272 ? -46.461 32.265 -64.995 1.00 77.88 272 GLY A C 1
ATOM 2053 O O . GLY A 1 272 ? -46.288 32.824 -63.916 1.00 77.88 272 GLY A O 1
ATOM 2054 N N . SER A 1 273 ? -46.033 31.020 -65.232 1.00 80.75 273 SER A N 1
ATOM 2055 C CA . SER A 1 273 ? -45.288 30.218 -64.247 1.00 80.75 273 SER A CA 1
ATOM 2056 C C . SER A 1 273 ? -43.772 30.398 -64.397 1.00 80.75 273 SER A C 1
ATOM 2058 O O . SER A 1 273 ? -43.271 30.402 -65.518 1.00 80.75 273 SER A O 1
ATOM 2060 N N . ASP A 1 274 ? -43.036 30.496 -63.282 1.00 83.06 274 ASP A N 1
ATOM 2061 C CA . ASP A 1 274 ? -41.560 30.477 -63.269 1.00 83.06 274 ASP A CA 1
ATOM 2062 C C . ASP A 1 274 ? -41.072 29.027 -63.428 1.00 83.06 274 ASP A C 1
ATOM 2064 O O . ASP A 1 274 ? -41.146 28.228 -62.490 1.00 83.06 274 ASP A O 1
ATOM 2068 N N . VAL A 1 275 ? -40.638 28.667 -64.640 1.00 85.25 275 VAL A N 1
ATOM 2069 C CA . VAL A 1 275 ? -40.143 27.325 -64.974 1.00 85.25 275 VAL A CA 1
ATOM 2070 C C . VAL A 1 275 ? -38.659 27.399 -65.300 1.00 85.25 275 VAL A C 1
ATOM 2072 O O . VAL A 1 275 ? -38.248 28.112 -66.215 1.00 85.25 275 VAL A O 1
ATOM 2075 N N . ARG A 1 276 ? -37.864 26.605 -64.577 1.00 85.50 276 ARG A N 1
ATOM 2076 C CA . ARG A 1 276 ? -36.412 26.507 -64.759 1.00 85.50 276 ARG A CA 1
ATOM 2077 C C . ARG A 1 276 ? -36.004 25.067 -65.015 1.00 85.50 276 ARG A C 1
ATOM 2079 O O . ARG A 1 276 ? -36.398 24.166 -64.275 1.00 85.50 276 ARG A O 1
ATOM 2086 N N . ILE A 1 277 ? -35.200 24.863 -66.048 1.00 84.38 277 ILE A N 1
ATOM 2087 C CA . ILE A 1 277 ? -34.640 23.572 -66.437 1.00 84.38 277 ILE A CA 1
ATOM 2088 C C . ILE A 1 277 ? -33.161 23.581 -66.074 1.00 84.38 277 ILE A C 1
ATOM 2090 O O . ILE A 1 277 ? -32.414 24.440 -66.530 1.00 84.38 277 ILE A O 1
ATOM 2094 N N . VAL A 1 278 ? -32.739 22.618 -65.261 1.00 84.75 278 VAL A N 1
ATOM 2095 C CA . VAL A 1 278 ? -31.327 22.422 -64.922 1.00 84.75 278 VAL A CA 1
ATOM 2096 C C . VAL A 1 278 ? -30.738 21.395 -65.883 1.00 84.75 278 VAL A C 1
ATOM 2098 O O . VAL A 1 278 ? -31.281 20.298 -66.019 1.00 84.75 278 VAL A O 1
ATOM 2101 N N . VAL A 1 279 ? -29.636 21.747 -66.537 1.00 83.25 279 VAL A N 1
ATOM 2102 C CA . VAL A 1 279 ? -28.932 20.897 -67.498 1.00 83.25 279 VAL A CA 1
ATOM 2103 C C . VAL A 1 279 ? -27.587 20.491 -66.912 1.00 83.25 279 VAL A C 1
ATOM 2105 O O . VAL A 1 279 ? -26.805 21.340 -66.499 1.00 83.25 279 VAL A O 1
ATOM 2108 N N . GLU A 1 280 ? -27.332 19.187 -66.907 1.00 85.31 280 GLU A N 1
ATOM 2109 C CA . GLU A 1 280 ? -26.039 18.589 -66.571 1.00 85.31 280 GLU A CA 1
ATOM 2110 C C . GLU A 1 280 ? -25.432 17.998 -67.850 1.00 85.31 280 GLU A C 1
ATOM 2112 O O . GLU A 1 280 ? -26.031 17.128 -68.495 1.00 85.31 280 GLU A O 1
ATOM 2117 N N . ALA A 1 281 ? -24.244 18.458 -68.211 1.00 81.31 281 ALA A N 1
ATOM 2118 C CA . ALA A 1 281 ? -23.505 18.064 -69.390 1.00 81.31 281 ALA A CA 1
ATOM 2119 C C . ALA A 1 281 ? -22.587 16.874 -69.083 1.00 81.31 281 ALA A C 1
ATOM 2121 O O . ALA A 1 281 ? -21.794 16.876 -68.145 1.00 81.31 281 ALA A O 1
ATOM 2122 N N . LYS A 1 282 ? -22.662 15.819 -69.903 1.00 79.31 282 LYS A N 1
ATOM 2123 C CA . LYS A 1 282 ? -21.711 14.700 -69.839 1.00 79.31 282 LYS A CA 1
ATOM 2124 C C . LYS A 1 282 ? -21.241 14.312 -71.228 1.00 79.31 282 LYS A C 1
ATOM 2126 O O . LYS A 1 282 ? -22.004 13.715 -71.985 1.00 79.31 282 LYS A O 1
ATOM 2131 N N . ASP A 1 283 ? -19.966 14.562 -71.508 1.00 77.38 283 ASP A N 1
ATOM 2132 C CA . ASP A 1 283 ? -19.302 14.094 -72.725 1.00 77.38 283 ASP A CA 1
ATOM 2133 C C . ASP A 1 283 ? -18.943 12.606 -72.600 1.00 77.38 283 ASP A C 1
ATOM 2135 O O . ASP A 1 283 ? -17.850 12.213 -72.182 1.00 77.38 283 ASP A O 1
ATOM 2139 N N . ARG A 1 284 ? -19.927 11.743 -72.865 1.00 76.88 284 ARG A N 1
ATOM 2140 C CA . ARG A 1 284 ? -19.722 10.296 -72.957 1.00 76.88 284 ARG A CA 1
ATOM 2141 C C . ARG A 1 284 ? -20.705 9.660 -73.940 1.00 76.88 284 ARG A C 1
ATOM 2143 O O . ARG A 1 284 ? -21.863 10.077 -74.000 1.00 76.88 284 ARG A O 1
ATOM 2150 N N . PRO A 1 285 ? -20.317 8.577 -74.632 1.00 70.94 285 PRO A N 1
ATOM 2151 C CA . PRO A 1 285 ? -21.261 7.797 -75.420 1.00 70.94 285 PRO A CA 1
ATOM 2152 C C . PRO A 1 285 ? -22.318 7.179 -74.492 1.00 70.94 285 PRO A C 1
ATOM 2154 O O . PRO A 1 285 ? -21.996 6.390 -73.601 1.00 70.94 285 PRO A O 1
ATOM 2157 N N . MET A 1 286 ? -23.590 7.531 -74.686 1.00 71.06 286 MET A N 1
ATOM 2158 C CA . MET A 1 286 ? -24.711 6.894 -73.991 1.00 71.06 286 MET A CA 1
ATOM 2159 C C . MET A 1 286 ? -25.536 6.053 -74.962 1.00 71.06 286 MET A C 1
ATOM 2161 O O . MET A 1 286 ? -25.868 6.490 -76.059 1.00 71.06 286 MET A O 1
ATOM 2165 N N . SER A 1 287 ? -25.894 4.837 -74.546 1.00 68.31 287 SER A N 1
ATOM 2166 C CA . SE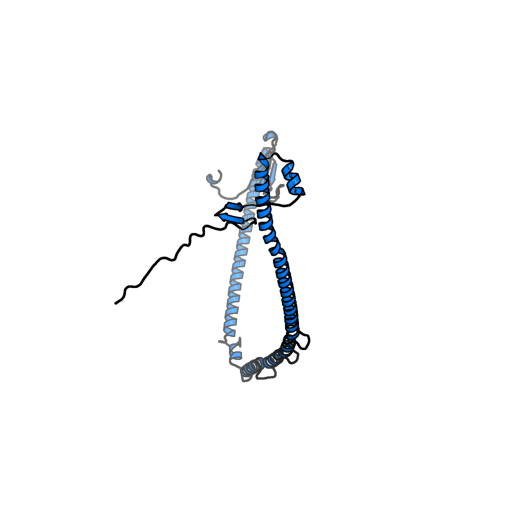R A 1 287 ? -26.848 4.010 -75.291 1.00 68.31 287 SER A CA 1
ATOM 2167 C C . SER A 1 287 ? -28.286 4.463 -75.013 1.00 68.31 287 SER A C 1
ATOM 2169 O O . SER A 1 287 ? -28.590 4.913 -73.909 1.00 68.31 287 SER A O 1
ATOM 2171 N N . MET A 1 288 ? -29.201 4.268 -75.970 1.00 62.50 288 MET A N 1
ATOM 2172 C CA . MET A 1 288 ? -30.628 4.626 -75.831 1.00 62.50 288 MET A CA 1
ATOM 2173 C C . MET A 1 288 ? -31.314 3.994 -74.605 1.00 62.50 288 MET A C 1
ATOM 2175 O O . MET A 1 288 ? -32.307 4.517 -74.109 1.00 62.50 288 MET A O 1
ATOM 2179 N N . ARG A 1 289 ? -30.783 2.877 -74.086 1.00 63.06 289 ARG A N 1
ATOM 2180 C CA . ARG A 1 289 ? -31.285 2.208 -72.874 1.00 63.06 289 ARG A CA 1
ATOM 2181 C C . ARG A 1 289 ? -30.939 2.956 -71.582 1.00 63.06 289 ARG A C 1
ATOM 2183 O O . ARG A 1 289 ? -31.624 2.756 -70.592 1.00 63.06 289 ARG A O 1
ATOM 2190 N N . ALA A 1 290 ? -29.892 3.781 -71.598 1.00 58.56 290 ALA A N 1
ATOM 2191 C CA . ALA A 1 290 ? -29.420 4.560 -70.453 1.00 58.56 290 ALA A CA 1
ATOM 2192 C C . ALA A 1 290 ? -30.012 5.985 -70.394 1.00 58.56 290 ALA A C 1
ATOM 2194 O O . ALA A 1 290 ? -29.727 6.710 -69.448 1.00 58.56 290 ALA A O 1
ATOM 2195 N N . MET A 1 291 ? -30.793 6.393 -71.405 1.00 56.91 291 MET A N 1
ATOM 2196 C CA . MET A 1 291 ? -31.469 7.700 -71.482 1.00 56.91 291 MET A CA 1
ATOM 2197 C C . MET A 1 291 ? -32.904 7.698 -70.918 1.00 56.91 291 MET A C 1
ATOM 2199 O O . MET A 1 291 ? -33.517 8.760 -70.875 1.00 56.91 291 MET A O 1
ATOM 2203 N N . ARG A 1 292 ? -33.456 6.536 -70.543 1.00 43.62 292 ARG A N 1
ATOM 2204 C CA . ARG A 1 292 ? -34.824 6.390 -70.013 1.00 43.62 292 ARG A CA 1
ATOM 2205 C C . ARG A 1 292 ? -34.849 6.272 -68.500 1.00 43.62 292 ARG A C 1
ATOM 2207 O O . ARG A 1 292 ? -33.954 5.580 -67.969 1.00 43.62 292 ARG A O 1
#